Protein AF-A0A846HS24-F1 (afdb_monomer)

Solvent-accessible surface area (backbone atoms only — not comparable to full-atom values): 13725 Å² total; per-residue (Å²): 132,84,50,72,66,56,49,38,46,74,70,50,71,49,54,38,83,87,77,61,47,52,45,71,47,84,54,94,55,29,41,34,30,75,84,74,73,48,76,31,49,32,53,97,90,39,76,48,81,74,85,57,73,37,73,62,84,62,94,65,79,46,72,55,72,70,55,46,52,50,30,39,54,35,44,28,58,77,67,73,45,62,79,63,67,73,54,39,55,51,46,42,56,51,52,55,49,58,51,46,46,38,41,90,44,69,68,59,33,49,57,61,45,49,55,51,65,73,38,46,75,66,92,58,80,79,69,79,65,77,83,73,71,76,69,67,78,81,40,73,44,82,76,45,72,60,70,71,100,72,75,61,65,56,39,77,47,76,27,46,36,31,36,26,30,68,25,92,55,50,39,41,37,83,47,95,84,42,51,63,55,48,32,26,38,36,45,80,90,43,96,61,77,41,82,26,35,74,43,70,49,92,54,67,40,46,51,70,39,70,49,77,44,78,40,61,35,48,40,55,82,65,85,77,74,64,47,80,43,110

Sequence (230 aa):
MSTLIETLVQDGILLCPNCRQAQWRVATESLHCEACDTHWPIRNRVPDLFNQYQLQTSADPGLPAAEQQALVEAILRALELETAGTMSARVAEIVERASAWACSDEAYTAEINDLLDRFAPSPEPVEAGPLPAPNLAPSFRLERHYLPESLTVGSRICANMRITNSGDGPWSSRLAEGLLLSASWLSTAATSKMTAAEVRFPIDIAPGRTISLPMPIIAPQMPGAHQLRL

Mean predicted aligned error: 13.94 Å

pLDDT: mean 82.73, std 13.03, range [44.81, 97.06]

Foldseek 3Di:
DDDPVNVCLVVLVDAQPVPRGSAWDDDPFWIARPVPRDIFGQAPNRTDRDDQKDFPPDPPQFDDPVQLLQLLVLVCVVVVHDCDDDSSVSSSVLSVVLRGIAGPDPVVNVVSCVSCVVRRPDPDDPPPPPQDDDPPPWDKDFPDKPDDPDDDAQDKDKIKTKMAGQDQAKQALPDPPHDKDWKWKDDPVDRDTHTFFIDGDPGIHGHGRIDIDTTTGTHHNDDDDIDMDD

Radius of gyration: 22.61 Å; Cα contacts (8 Å, |Δi|>4): 352; chains: 1; bounding box: 52×51×60 Å

Nearest PDB structures (foldseek):
  8fuu-assembly1_A-2  TM=5.120E-01  e=5.827E-02  Xenopus laevis
  7df9-assembly1_A  TM=4.930E-01  e=8.858E-02  Bos taurus
  7akk-assembly1_A  TM=3.923E-01  e=4.069E-02  Homo sapiens
  8as2-assembly1_A  TM=4.795E-01  e=2.047E-01  Homo sapiens
  4j2q-assembly1_A  TM=4.179E-01  e=4.731E-01  Bos taurus

Structure (mmCIF, N/CA/C/O backbone):
data_AF-A0A846HS24-F1
#
_entry.id   AF-A0A846HS24-F1
#
loop_
_atom_site.group_PDB
_atom_site.id
_atom_site.type_symbol
_atom_site.label_atom_id
_atom_site.label_alt_id
_atom_site.label_comp_id
_atom_site.label_asym_id
_atom_site.label_entity_id
_atom_site.label_seq_id
_atom_site.pdbx_PDB_ins_code
_atom_site.Cartn_x
_atom_site.Cartn_y
_atom_site.Cartn_z
_atom_site.occupancy
_atom_site.B_iso_or_equiv
_atom_site.auth_seq_id
_atom_site.auth_comp_id
_atom_site.auth_asym_id
_atom_site.auth_atom_id
_atom_site.pdbx_PDB_model_num
ATOM 1 N N . MET A 1 1 ? -29.012 -8.432 -7.796 1.00 54.28 1 MET A N 1
ATOM 2 C CA . MET A 1 1 ? -27.587 -8.289 -8.163 1.00 54.28 1 MET A CA 1
ATOM 3 C C . MET A 1 1 ? -26.785 -8.813 -6.991 1.00 54.28 1 MET A C 1
ATOM 5 O O . MET A 1 1 ? -27.078 -8.383 -5.883 1.00 54.28 1 MET A O 1
ATOM 9 N N . SER A 1 2 ? -25.872 -9.757 -7.228 1.00 69.81 2 SER A N 1
ATOM 10 C CA . SER A 1 2 ? -24.948 -10.254 -6.200 1.00 69.81 2 SER A CA 1
ATOM 11 C C . SER A 1 2 ? -24.066 -9.099 -5.715 1.00 69.81 2 SER A C 1
ATOM 13 O O . SER A 1 2 ? -23.619 -8.284 -6.527 1.00 69.81 2 SER A O 1
ATOM 15 N N . THR A 1 3 ? -23.867 -8.979 -4.410 1.00 86.25 3 THR A N 1
ATOM 16 C CA . THR A 1 3 ? -22.911 -8.044 -3.809 1.00 86.25 3 THR A CA 1
ATOM 17 C C . THR A 1 3 ? -21.479 -8.502 -4.094 1.00 86.25 3 THR A C 1
ATOM 19 O O . THR A 1 3 ? -21.232 -9.681 -4.337 1.00 86.25 3 THR A O 1
ATOM 22 N N . LEU A 1 4 ? -20.506 -7.583 -4.038 1.00 86.25 4 LEU A N 1
ATOM 23 C CA . LEU A 1 4 ? -19.089 -7.926 -4.234 1.00 86.25 4 LEU A CA 1
ATOM 24 C C . LEU A 1 4 ? -18.641 -9.066 -3.302 1.00 86.25 4 LEU A C 1
ATOM 26 O O . LEU A 1 4 ? -17.932 -9.963 -3.737 1.00 86.25 4 LEU A O 1
ATOM 30 N N . ILE A 1 5 ? -19.086 -9.053 -2.042 1.00 89.00 5 ILE A N 1
ATOM 31 C CA . ILE A 1 5 ? -18.754 -10.086 -1.051 1.00 89.00 5 ILE A CA 1
ATOM 32 C C . ILE A 1 5 ? -19.284 -11.452 -1.488 1.00 89.00 5 ILE A C 1
ATOM 34 O O . ILE A 1 5 ? -18.549 -12.433 -1.443 1.00 89.00 5 ILE A O 1
ATOM 38 N N . GLU A 1 6 ? -20.541 -11.518 -1.928 1.00 90.56 6 GLU A N 1
ATOM 39 C CA . GLU A 1 6 ? -21.145 -12.764 -2.406 1.00 90.56 6 GLU A CA 1
ATOM 40 C C . GLU A 1 6 ? -20.390 -13.313 -3.619 1.00 90.56 6 GLU A C 1
ATOM 42 O O . GLU A 1 6 ? -20.124 -14.510 -3.663 1.00 90.56 6 GLU A O 1
ATOM 47 N N . THR A 1 7 ? -19.967 -12.451 -4.550 1.00 91.31 7 THR A N 1
ATOM 48 C CA . THR A 1 7 ? -19.128 -12.858 -5.687 1.00 91.31 7 THR A CA 1
ATOM 49 C C . THR A 1 7 ? -17.777 -13.410 -5.224 1.00 91.31 7 THR A C 1
ATOM 51 O O . THR A 1 7 ? -17.387 -14.498 -5.628 1.00 91.31 7 THR A O 1
ATOM 54 N N . LEU A 1 8 ? -17.085 -12.715 -4.314 1.00 89.88 8 LEU A N 1
ATOM 55 C CA . LEU A 1 8 ? -15.789 -13.164 -3.788 1.00 89.88 8 LEU A CA 1
ATOM 56 C C . LEU A 1 8 ? -15.879 -14.503 -3.035 1.00 89.88 8 LEU A C 1
ATOM 58 O O . LEU A 1 8 ? -14.932 -15.292 -3.062 1.00 89.88 8 LEU A O 1
ATOM 62 N N . VAL A 1 9 ? -17.001 -14.756 -2.356 1.00 92.56 9 VAL A N 1
ATOM 63 C CA . VAL A 1 9 ? -17.295 -16.044 -1.714 1.00 92.56 9 VAL A CA 1
ATOM 64 C C . VAL A 1 9 ? -17.577 -17.125 -2.757 1.00 92.56 9 VAL A C 1
ATOM 66 O O . VAL A 1 9 ? -17.003 -18.207 -2.667 1.00 92.56 9 VAL A O 1
ATOM 69 N N . GLN A 1 10 ? -18.426 -16.842 -3.749 1.00 92.44 10 GLN A N 1
ATOM 70 C CA . GLN A 1 10 ? -18.787 -17.787 -4.815 1.00 92.44 10 GLN A CA 1
ATOM 71 C C . GLN A 1 10 ? -17.573 -18.222 -5.641 1.00 92.44 10 GLN A C 1
ATOM 73 O O . GLN A 1 10 ? -17.446 -19.400 -5.966 1.00 92.44 10 GLN A O 1
ATOM 78 N N . ASP A 1 11 ? -16.656 -17.295 -5.910 1.00 92.75 11 ASP A N 1
ATOM 79 C CA . ASP A 1 11 ? -15.425 -17.557 -6.657 1.00 92.75 11 ASP A CA 1
ATOM 80 C C . ASP A 1 11 ? -14.351 -18.269 -5.809 1.00 92.75 11 ASP A C 1
ATOM 82 O O . ASP A 1 11 ? -13.264 -18.572 -6.302 1.00 92.75 11 ASP A O 1
ATOM 86 N N . GLY A 1 12 ? -14.619 -18.528 -4.521 1.00 90.38 12 GLY A N 1
ATOM 87 C CA . GLY A 1 12 ? -13.678 -19.181 -3.607 1.00 90.38 12 GLY A CA 1
ATOM 88 C C . GLY A 1 12 ? -12.420 -18.354 -3.317 1.00 90.38 12 GLY A C 1
ATOM 89 O O . GLY A 1 12 ? -11.413 -18.899 -2.868 1.00 90.38 12 GLY A O 1
ATOM 90 N N . ILE A 1 13 ? -12.462 -17.044 -3.580 1.00 91.56 13 ILE A N 1
ATOM 91 C CA . ILE A 1 13 ? -11.324 -16.129 -3.409 1.00 91.56 13 ILE A CA 1
ATOM 92 C C . ILE A 1 13 ? -11.074 -15.860 -1.921 1.00 91.56 13 ILE A C 1
ATOM 94 O O . ILE A 1 13 ? -9.927 -15.734 -1.486 1.00 91.56 13 ILE A O 1
ATOM 98 N N . LEU A 1 14 ? -12.141 -15.766 -1.124 1.00 90.88 14 LEU A N 1
ATOM 99 C CA . LEU A 1 14 ? -12.037 -15.515 0.311 1.00 90.88 14 LEU A CA 1
ATOM 100 C C . LEU A 1 14 ? -11.749 -16.808 1.077 1.00 90.88 14 LEU A C 1
ATOM 102 O O . LEU A 1 14 ? -12.549 -17.740 1.074 1.00 90.88 14 LEU A O 1
ATOM 106 N N . LEU A 1 15 ? -10.639 -16.828 1.815 1.00 91.56 15 LEU A N 1
ATOM 107 C CA . LEU A 1 15 ? -10.277 -17.911 2.732 1.00 91.56 15 LEU A CA 1
ATOM 108 C C . LEU A 1 15 ? -10.453 -17.463 4.181 1.00 91.56 15 LEU A C 1
ATOM 110 O O . LEU A 1 15 ? -10.082 -16.344 4.535 1.00 91.56 15 LEU A O 1
ATOM 114 N N . CYS A 1 16 ? -10.957 -18.350 5.040 1.00 90.06 16 CYS A N 1
ATOM 115 C CA . CYS A 1 16 ? -11.073 -18.079 6.469 1.00 90.06 16 CYS A CA 1
ATOM 116 C C . CYS A 1 16 ? -9.695 -17.788 7.084 1.00 90.06 16 CYS A C 1
ATOM 118 O O . CYS A 1 16 ? -8.813 -18.645 7.000 1.00 90.06 16 CYS A O 1
ATOM 120 N N . PRO A 1 17 ? -9.485 -16.641 7.753 1.00 86.75 17 PRO A N 1
ATOM 121 C CA . PRO A 1 17 ? -8.208 -16.360 8.410 1.00 86.75 17 PRO A CA 1
ATOM 122 C C . PRO A 1 17 ? -7.858 -17.387 9.494 1.00 86.75 17 PRO A C 1
ATOM 124 O O . PRO A 1 17 ? -6.683 -17.663 9.714 1.00 86.75 17 PRO A O 1
ATOM 127 N N . ASN A 1 18 ? -8.876 -17.985 10.127 1.00 87.62 18 ASN A N 1
ATOM 128 C CA . ASN A 1 18 ? -8.705 -18.981 11.182 1.00 87.62 18 ASN A CA 1
ATOM 129 C C . ASN A 1 18 ? -8.340 -20.374 10.626 1.00 87.62 18 ASN A C 1
ATOM 131 O O . ASN A 1 18 ? -7.318 -20.938 10.999 1.00 87.62 18 ASN A O 1
ATOM 135 N N . CYS A 1 19 ? -9.142 -20.934 9.707 1.00 92.75 19 CYS A N 1
ATOM 136 C CA . CYS A 1 19 ? -8.968 -22.324 9.240 1.00 92.75 19 CYS A CA 1
ATOM 137 C C . CYS A 1 19 ? -8.554 -22.483 7.768 1.00 92.75 19 CYS A C 1
ATOM 139 O O . CYS A 1 19 ? -8.398 -23.608 7.297 1.00 92.75 19 CYS A O 1
ATOM 141 N N . ARG A 1 20 ? -8.408 -21.377 7.027 1.00 92.81 20 ARG A N 1
ATOM 142 C CA . ARG A 1 20 ? -8.055 -21.319 5.595 1.00 92.81 20 ARG A CA 1
ATOM 143 C C . ARG A 1 20 ? -9.044 -21.981 4.627 1.00 92.81 20 ARG A C 1
ATOM 145 O O . ARG A 1 20 ? -8.727 -22.107 3.451 1.00 92.81 20 ARG A O 1
ATOM 152 N N . GLN A 1 21 ? -10.237 -22.362 5.078 1.00 95.69 21 GLN A N 1
ATOM 153 C CA . GLN A 1 21 ? -11.281 -22.916 4.209 1.00 95.69 21 GLN A CA 1
ATOM 154 C C . GLN A 1 21 ? -12.071 -21.806 3.503 1.00 95.69 21 GLN A C 1
ATOM 156 O O . GLN A 1 21 ? -12.257 -20.726 4.064 1.00 95.69 21 GLN A O 1
ATOM 161 N N . ALA A 1 22 ? -12.562 -22.087 2.294 1.00 95.00 22 ALA A N 1
ATOM 162 C CA . ALA A 1 22 ? -13.380 -21.175 1.482 1.00 95.00 22 ALA A CA 1
ATOM 163 C C . ALA A 1 22 ? -14.897 -21.392 1.678 1.00 95.00 22 ALA A C 1
ATOM 165 O O . ALA A 1 22 ? -15.692 -21.155 0.774 1.00 95.00 22 ALA A O 1
ATOM 166 N N . GLN A 1 23 ? -15.302 -21.915 2.838 1.00 95.50 23 GLN A N 1
ATOM 167 C CA . GLN A 1 23 ? -16.687 -22.294 3.122 1.00 95.50 23 GLN A CA 1
ATOM 168 C C . GLN A 1 23 ? -17.362 -21.197 3.937 1.00 95.50 23 GLN A C 1
ATOM 170 O O . GLN A 1 23 ? -17.173 -21.116 5.152 1.00 95.50 23 GLN A O 1
ATOM 175 N N . TRP A 1 24 ? -18.123 -20.344 3.259 1.00 95.88 24 TRP A N 1
ATOM 176 C CA . TRP A 1 24 ? -18.720 -19.160 3.860 1.00 95.88 24 TRP A CA 1
ATOM 177 C C . TRP A 1 24 ? -20.227 -19.121 3.689 1.00 95.88 24 TRP A C 1
ATOM 179 O O . TRP A 1 24 ? -20.754 -19.307 2.593 1.00 95.88 24 TRP A O 1
ATOM 189 N N . ARG A 1 25 ? -20.901 -18.728 4.765 1.00 96.00 25 ARG A N 1
ATOM 190 C CA . ARG A 1 25 ? -22.273 -18.243 4.747 1.00 96.00 25 ARG A CA 1
ATOM 191 C C . ARG A 1 25 ? -22.268 -16.731 4.939 1.00 96.00 25 ARG A C 1
ATOM 193 O O . ARG A 1 25 ? -21.752 -16.223 5.935 1.00 96.00 25 ARG A O 1
ATOM 200 N N . VAL A 1 26 ? -22.838 -16.014 3.976 1.00 93.94 26 VAL A N 1
ATOM 201 C CA . VAL A 1 26 ? -22.927 -14.549 4.000 1.00 93.94 26 VAL A CA 1
ATOM 202 C C . VAL A 1 26 ? -24.236 -14.135 4.668 1.00 93.94 26 VAL A C 1
ATOM 204 O O . VAL A 1 26 ? -25.313 -14.526 4.222 1.00 93.94 26 VAL A O 1
ATOM 207 N N . ALA A 1 27 ? -24.145 -13.345 5.734 1.00 90.81 27 ALA A N 1
ATOM 208 C CA . ALA A 1 27 ? -25.266 -12.646 6.352 1.00 90.81 27 ALA A CA 1
ATOM 209 C C . ALA A 1 27 ? -25.134 -11.131 6.125 1.00 90.81 27 ALA A C 1
ATOM 211 O O . ALA A 1 27 ? -24.121 -10.649 5.623 1.00 90.81 27 ALA A O 1
ATOM 212 N N . THR A 1 28 ? -26.153 -10.355 6.503 1.00 87.81 28 THR A N 1
ATOM 213 C CA . THR A 1 28 ? -26.155 -8.893 6.306 1.00 87.81 28 THR A CA 1
ATOM 214 C C . THR A 1 28 ? -25.018 -8.189 7.053 1.00 87.81 28 THR A C 1
ATOM 216 O O . THR A 1 28 ? -24.432 -7.249 6.524 1.00 87.81 28 THR A O 1
ATOM 219 N N . GLU A 1 29 ? -24.692 -8.659 8.259 1.00 89.62 29 GLU A N 1
ATOM 220 C CA . GLU A 1 29 ? -23.726 -8.017 9.167 1.00 89.62 29 GLU A CA 1
ATOM 221 C C . GLU A 1 29 ? -22.549 -8.928 9.539 1.00 89.62 29 GLU A C 1
ATOM 223 O O . GLU A 1 29 ? -21.706 -8.556 10.353 1.00 89.62 29 GLU A O 1
ATOM 228 N N . SER A 1 30 ? -22.463 -10.133 8.967 1.00 92.06 30 SER A N 1
ATOM 229 C CA . SER A 1 30 ? -21.354 -11.048 9.249 1.00 92.06 30 SER A CA 1
ATOM 230 C C . SER A 1 30 ? -21.106 -12.071 8.142 1.00 92.06 30 SER A C 1
ATOM 232 O O . SER A 1 30 ? -21.997 -12.419 7.369 1.00 92.06 30 SER A O 1
ATOM 234 N N . LEU A 1 31 ? -19.874 -12.569 8.089 1.00 93.88 31 LEU A N 1
ATOM 235 C CA . LEU A 1 31 ? -19.489 -13.796 7.410 1.00 93.88 31 LEU A CA 1
ATOM 236 C C . LEU A 1 31 ? -19.332 -14.905 8.444 1.00 93.88 31 LEU A C 1
ATOM 238 O O . LEU A 1 31 ? -18.612 -14.754 9.431 1.00 93.88 31 LEU A O 1
ATOM 242 N N . HIS A 1 32 ? -19.971 -16.039 8.197 1.00 95.88 32 HIS A N 1
ATOM 243 C CA . HIS A 1 32 ? -19.843 -17.238 9.016 1.00 95.88 32 HIS A CA 1
ATOM 244 C C . HIS A 1 32 ? -19.036 -18.285 8.255 1.00 95.88 32 HIS A C 1
ATOM 246 O O . HIS A 1 32 ? -19.395 -18.653 7.138 1.00 95.88 32 HIS A O 1
ATOM 252 N N . CYS A 1 33 ? -17.920 -18.731 8.829 1.00 94.94 33 CYS A N 1
ATOM 253 C CA . CYS A 1 33 ? -17.148 -19.829 8.262 1.00 94.94 33 CYS A CA 1
ATOM 254 C C . CYS A 1 33 ? -17.795 -21.157 8.657 1.00 94.94 33 CYS A C 1
ATOM 256 O O . CYS A 1 33 ? -17.730 -21.551 9.819 1.00 94.94 33 CYS A O 1
ATOM 258 N N . GLU A 1 34 ? -18.361 -21.882 7.695 1.00 97.06 34 GLU A N 1
ATOM 259 C CA . GLU A 1 34 ? -19.062 -23.144 7.967 1.00 97.06 34 GLU A CA 1
ATOM 260 C C . GLU A 1 34 ? -18.106 -24.277 8.388 1.00 97.06 34 GLU A C 1
ATOM 262 O O . GLU A 1 34 ? -18.535 -25.257 8.990 1.00 97.06 34 GLU A O 1
ATOM 267 N N . ALA A 1 35 ? -16.802 -24.135 8.123 1.00 95.62 35 ALA A N 1
ATOM 268 C CA . ALA A 1 35 ? -15.801 -25.147 8.458 1.00 95.62 35 ALA A CA 1
ATOM 269 C C . ALA A 1 35 ? -15.308 -25.089 9.914 1.00 95.62 35 ALA A C 1
ATOM 271 O O . ALA A 1 35 ? -14.971 -26.120 10.490 1.00 95.62 35 ALA A O 1
ATOM 272 N N . CYS A 1 36 ? -15.183 -23.890 10.490 1.00 94.69 36 CYS A N 1
ATOM 273 C CA . CYS A 1 36 ? -14.630 -23.694 11.840 1.00 94.69 36 CYS A CA 1
ATOM 274 C C . CYS A 1 36 ? -15.539 -22.886 12.767 1.00 94.69 36 CYS A C 1
ATOM 276 O O . CYS A 1 36 ? -15.107 -22.491 13.848 1.00 94.69 36 CYS A O 1
ATOM 278 N N . ASP A 1 37 ? -16.763 -22.607 12.322 1.00 94.56 37 ASP A N 1
ATOM 279 C CA . ASP A 1 37 ? -17.811 -21.910 13.068 1.00 94.56 37 ASP A CA 1
ATOM 280 C C . ASP A 1 37 ? -17.437 -20.488 13.532 1.00 94.56 37 ASP A C 1
ATOM 282 O O . ASP A 1 37 ? -18.069 -19.894 14.398 1.00 94.56 37 ASP A O 1
ATOM 286 N N . THR A 1 38 ? -16.382 -19.904 12.956 1.00 91.00 38 THR A N 1
ATOM 287 C CA . THR A 1 38 ? -15.942 -18.548 13.305 1.00 91.00 38 THR A CA 1
ATOM 288 C C . THR A 1 38 ? -16.784 -17.507 12.571 1.00 91.00 38 THR A C 1
ATOM 290 O O . THR A 1 38 ? -17.004 -17.612 11.360 1.00 91.00 38 THR A O 1
ATOM 293 N N . HIS A 1 39 ? -17.197 -16.468 13.296 1.00 92.62 39 HIS A N 1
ATOM 294 C CA . HIS A 1 39 ? -17.936 -15.328 12.765 1.00 92.62 39 HIS A CA 1
ATOM 295 C C . HIS A 1 39 ? -17.026 -14.115 12.589 1.00 92.62 39 HIS A C 1
ATOM 297 O O . HIS A 1 39 ? -16.217 -13.803 13.460 1.00 92.62 39 HIS A O 1
ATOM 303 N N . TRP A 1 40 ? -17.202 -13.414 11.476 1.00 90.38 40 TRP A N 1
ATOM 304 C CA . TRP A 1 40 ? -16.445 -12.220 1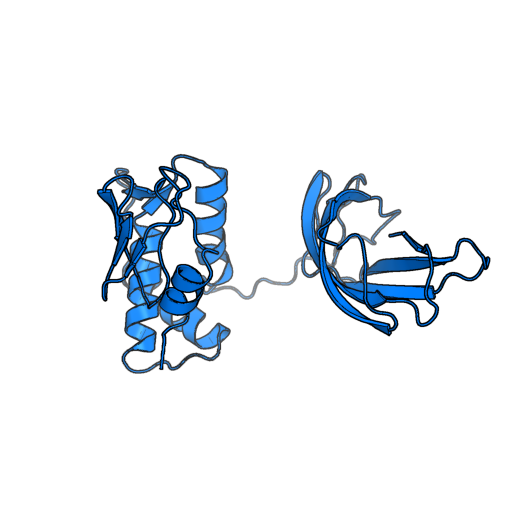1.119 1.00 90.38 40 TRP A CA 1
ATOM 305 C C . TRP A 1 40 ? -17.418 -11.089 10.798 1.00 90.38 40 TRP A C 1
ATOM 307 O O . TRP A 1 40 ? -18.323 -11.304 9.990 1.00 90.38 40 TRP A O 1
ATOM 317 N N . PRO A 1 41 ? -17.299 -9.905 11.411 1.00 89.56 41 PRO A N 1
ATOM 318 C CA . PRO A 1 41 ? -18.256 -8.834 11.177 1.00 89.56 41 PRO A CA 1
ATOM 319 C C . PRO A 1 41 ? -18.127 -8.262 9.758 1.00 89.56 41 PRO A C 1
ATOM 321 O O . PRO A 1 41 ? -17.040 -8.187 9.192 1.00 89.56 41 PRO A O 1
ATOM 324 N N . ILE A 1 42 ? -19.244 -7.824 9.180 1.00 87.12 42 ILE A N 1
ATOM 325 C CA . ILE A 1 42 ? -19.275 -7.008 7.962 1.00 87.12 42 ILE A CA 1
ATOM 326 C C . ILE A 1 42 ? -19.638 -5.590 8.380 1.00 87.12 42 ILE A C 1
ATOM 328 O O . ILE A 1 42 ? -20.721 -5.339 8.903 1.00 87.12 42 ILE A O 1
ATOM 332 N N . ARG A 1 43 ? -18.740 -4.646 8.117 1.00 81.94 43 ARG A N 1
ATOM 333 C CA . ARG A 1 43 ? -18.878 -3.243 8.516 1.00 81.94 43 ARG A CA 1
ATOM 334 C C . ARG A 1 43 ? -18.790 -2.366 7.299 1.00 81.94 43 ARG A C 1
ATOM 336 O O . ARG A 1 43 ? -17.889 -2.519 6.484 1.00 81.94 43 ARG A O 1
ATOM 343 N N . ASN A 1 44 ? -19.755 -1.468 7.134 1.00 83.94 44 ASN A N 1
ATOM 344 C CA . ASN A 1 44 ? -19.814 -0.595 5.961 1.00 83.94 44 ASN A CA 1
ATOM 345 C C . ASN A 1 44 ? -19.740 -1.372 4.628 1.00 83.94 44 ASN A C 1
ATOM 347 O O . ASN A 1 44 ? -19.232 -0.861 3.635 1.00 83.94 44 ASN A O 1
ATOM 351 N N . ARG A 1 45 ? -20.300 -2.597 4.602 1.00 83.94 45 ARG A N 1
ATOM 352 C CA . ARG A 1 45 ? -20.249 -3.556 3.478 1.00 83.94 45 ARG A CA 1
ATOM 353 C C . ARG A 1 45 ? -18.844 -4.075 3.139 1.00 83.94 45 ARG A C 1
ATOM 355 O O . ARG A 1 45 ? -18.618 -4.519 2.017 1.00 83.94 45 ARG A O 1
ATOM 362 N N . VAL A 1 46 ? -17.925 -4.040 4.096 1.00 84.62 46 VAL A N 1
ATOM 363 C CA . VAL A 1 46 ? -16.582 -4.614 3.999 1.00 84.62 46 VAL A CA 1
ATOM 364 C C . VAL A 1 46 ? -16.436 -5.683 5.085 1.00 84.62 46 VAL A C 1
ATOM 366 O O . VAL A 1 46 ? -16.710 -5.391 6.251 1.00 84.62 46 VAL A O 1
ATOM 369 N N . PRO A 1 47 ? -16.050 -6.924 4.742 1.00 85.62 47 PRO A N 1
ATOM 370 C CA . PRO A 1 47 ? -15.734 -7.934 5.739 1.00 85.62 47 PRO A CA 1
ATOM 371 C C . PRO A 1 47 ? -14.497 -7.535 6.536 1.00 85.62 47 PRO A C 1
ATOM 373 O O . PRO A 1 47 ? -13.440 -7.266 5.967 1.00 85.62 47 PRO A O 1
ATOM 376 N N . ASP A 1 48 ? -14.630 -7.537 7.851 1.0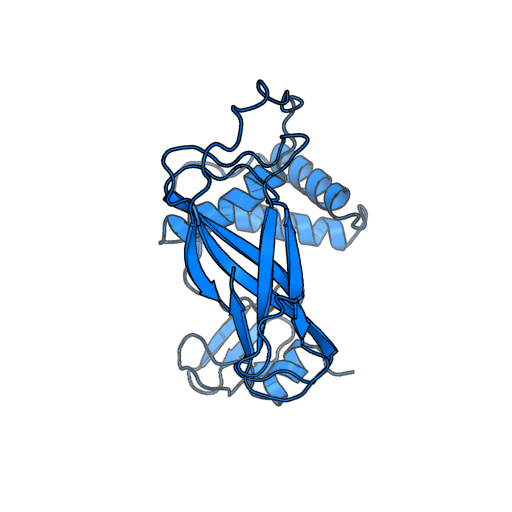0 85.88 48 ASP A N 1
ATOM 377 C CA . ASP A 1 48 ? -13.535 -7.321 8.778 1.00 85.88 48 ASP A CA 1
ATOM 378 C C . ASP A 1 48 ? -12.945 -8.685 9.153 1.00 85.88 48 ASP A C 1
ATOM 380 O O . ASP A 1 48 ? -13.455 -9.400 10.014 1.00 85.88 48 ASP A O 1
ATOM 384 N N . LEU A 1 49 ? -11.912 -9.084 8.406 1.00 85.62 49 LEU A N 1
ATOM 385 C CA . LEU A 1 49 ? -11.218 -10.367 8.549 1.00 85.62 49 LEU A CA 1
ATOM 386 C C . LEU A 1 49 ? -9.973 -10.271 9.447 1.00 85.62 49 LEU A C 1
ATOM 388 O O . LEU A 1 49 ? -9.119 -11.161 9.423 1.00 85.62 49 LEU A O 1
ATOM 392 N N . PHE A 1 50 ? -9.850 -9.193 10.226 1.00 80.31 50 PHE A N 1
ATOM 393 C CA . PHE A 1 50 ? -8.742 -8.977 11.147 1.00 80.31 50 PHE A CA 1
ATOM 394 C C . PHE A 1 50 ? -9.165 -9.322 12.581 1.00 80.31 50 PHE A C 1
ATOM 396 O O . PHE A 1 50 ? -10.125 -8.777 13.113 1.00 80.31 50 PHE A O 1
ATOM 403 N N . ASN A 1 51 ? -8.459 -10.256 13.224 1.00 71.19 51 ASN A N 1
ATOM 404 C CA . ASN A 1 51 ? -8.799 -10.768 14.561 1.00 71.19 51 ASN A CA 1
ATOM 405 C C . ASN A 1 51 ? -7.820 -10.349 15.665 1.00 71.19 51 ASN A C 1
ATOM 407 O O . ASN A 1 51 ? -7.887 -10.891 16.765 1.00 71.19 51 ASN A O 1
ATOM 411 N N . GLN A 1 52 ? -6.903 -9.421 15.390 1.00 69.50 52 GLN A N 1
ATOM 412 C CA . GLN A 1 52 ? -5.892 -8.983 16.361 1.00 69.50 52 GLN A CA 1
ATOM 413 C C . GLN A 1 52 ? -6.240 -7.639 17.013 1.00 69.50 52 GLN A C 1
ATOM 415 O O . GLN A 1 52 ? -5.364 -6.975 17.568 1.00 69.50 52 GLN A O 1
ATOM 420 N N . TYR A 1 53 ? -7.508 -7.223 16.940 1.00 70.00 53 TYR A N 1
ATOM 421 C CA . TYR A 1 53 ? -7.981 -6.049 17.665 1.00 70.00 53 TYR A CA 1
ATOM 422 C C . TYR A 1 53 ? -8.009 -6.325 19.164 1.00 70.00 53 TYR A C 1
ATOM 424 O O . TYR A 1 53 ? -8.562 -7.325 19.625 1.00 70.00 53 TYR A O 1
ATOM 432 N N . GLN A 1 54 ? -7.449 -5.395 19.924 1.00 70.50 54 GLN A N 1
ATOM 433 C CA . GLN A 1 54 ? -7.580 -5.320 21.366 1.00 70.50 54 GLN A CA 1
ATOM 434 C C . GLN A 1 54 ? -8.228 -3.980 21.701 1.00 70.50 54 GLN A C 1
ATOM 436 O O . GLN A 1 54 ? -7.830 -2.938 21.184 1.00 70.50 54 GLN A O 1
ATOM 441 N N . LEU A 1 55 ? -9.249 -3.997 22.556 1.00 67.69 55 LEU A N 1
ATOM 442 C CA . LEU A 1 55 ? -9.774 -2.757 23.121 1.00 67.69 55 LEU A CA 1
ATOM 443 C C . LEU A 1 55 ? -8.655 -2.088 23.917 1.00 67.69 55 LEU A C 1
ATOM 445 O O . LEU A 1 55 ? -8.013 -2.749 24.736 1.00 67.69 55 LEU A O 1
ATOM 449 N N . GLN A 1 56 ? -8.428 -0.795 23.691 1.00 65.50 56 GLN A N 1
ATOM 450 C CA . GLN A 1 56 ? -7.526 -0.038 24.546 1.00 65.50 56 GLN A CA 1
ATOM 451 C C . GLN A 1 56 ? -8.095 -0.032 25.969 1.00 65.50 56 GLN A C 1
ATOM 453 O O . GLN A 1 56 ? -9.128 0.566 26.250 1.00 65.50 56 GLN A O 1
ATOM 458 N N . THR A 1 57 ? -7.433 -0.750 26.877 1.00 56.72 57 THR A N 1
ATOM 459 C CA . THR A 1 57 ? -7.745 -0.744 28.314 1.00 56.72 57 THR A CA 1
ATOM 460 C C . THR A 1 57 ? -6.986 0.348 29.072 1.00 56.72 57 THR A C 1
ATOM 462 O O . THR A 1 57 ? -7.127 0.452 30.290 1.00 56.72 57 THR A O 1
ATOM 465 N N . SER A 1 58 ? -6.141 1.134 28.395 1.00 50.28 58 SER A N 1
ATOM 466 C CA . SER A 1 58 ? -5.394 2.232 29.011 1.00 50.28 58 SER A CA 1
ATOM 467 C C . SER A 1 58 ? -6.304 3.417 29.323 1.00 50.28 58 SER A C 1
ATOM 469 O O . SER A 1 58 ? -7.213 3.734 28.567 1.00 50.28 58 SER A O 1
ATOM 471 N N . ALA A 1 59 ? -6.016 4.100 30.432 1.00 44.88 59 ALA A N 1
ATOM 472 C CA . ALA A 1 59 ? -6.715 5.289 30.924 1.00 44.88 59 ALA A CA 1
ATOM 473 C C . ALA A 1 59 ? -6.542 6.548 30.046 1.00 44.88 59 ALA A C 1
ATOM 475 O O . ALA A 1 59 ? -6.758 7.654 30.538 1.00 44.88 59 ALA A O 1
ATOM 476 N N . ASP A 1 60 ? -6.122 6.385 28.792 1.00 51.69 60 ASP A N 1
ATOM 477 C CA . ASP A 1 60 ? -6.019 7.477 27.836 1.00 51.69 60 ASP A CA 1
ATOM 478 C C . ASP A 1 60 ? -7.358 7.542 27.096 1.00 51.69 60 ASP A C 1
ATOM 480 O O . ASP A 1 60 ? -7.681 6.619 26.340 1.00 51.69 60 ASP A O 1
ATOM 484 N N . PRO A 1 61 ? -8.221 8.527 27.394 1.00 55.19 61 PRO A N 1
ATOM 485 C CA . PRO A 1 61 ? -9.447 8.683 26.642 1.00 55.19 61 PRO A CA 1
ATOM 486 C C . PRO A 1 61 ? -9.025 8.946 25.198 1.00 55.19 61 PRO A C 1
ATOM 488 O O . PRO A 1 61 ? -8.288 9.896 24.941 1.00 55.19 61 PRO A O 1
ATOM 491 N N . GLY A 1 62 ? -9.463 8.099 24.261 1.00 63.22 62 GLY A N 1
ATOM 492 C CA . GLY A 1 62 ? -9.303 8.376 22.833 1.00 63.22 62 GLY A CA 1
ATOM 493 C C . GLY A 1 62 ? -9.766 9.800 22.490 1.00 63.22 62 GLY A C 1
ATOM 494 O O . GLY A 1 62 ? -10.386 10.473 23.316 1.00 63.22 62 GLY A O 1
ATOM 495 N N . LEU A 1 63 ? -9.473 10.262 21.271 1.00 68.44 63 LEU A N 1
ATOM 496 C CA . LEU A 1 63 ? -9.707 11.652 20.846 1.00 68.44 63 LEU A CA 1
ATOM 497 C C . LEU A 1 63 ? -11.017 12.239 21.415 1.00 68.44 63 LEU A C 1
ATOM 499 O O . LEU A 1 63 ? -12.066 11.601 21.281 1.00 68.44 63 LEU A O 1
ATOM 503 N N . PRO A 1 64 ? -11.006 13.436 22.031 1.00 80.31 64 PRO A N 1
ATOM 504 C CA . PRO A 1 64 ? -12.223 14.093 22.491 1.00 80.31 64 PRO A CA 1
ATOM 505 C C . PRO A 1 64 ? -13.277 14.166 21.379 1.00 80.31 64 PRO A C 1
ATOM 507 O O . PRO A 1 64 ? -12.942 14.359 20.213 1.00 80.31 64 PRO A O 1
ATOM 510 N N . ALA A 1 65 ? -14.566 14.086 21.721 1.00 81.12 65 ALA A N 1
ATOM 511 C CA . ALA A 1 65 ? -15.649 14.056 20.727 1.00 81.12 65 ALA A CA 1
ATOM 512 C C . ALA A 1 65 ? -15.604 15.226 19.718 1.00 81.12 65 ALA A C 1
ATOM 514 O O . ALA A 1 65 ? -15.941 15.058 18.549 1.00 81.12 65 ALA A O 1
ATOM 515 N N . ALA A 1 66 ? -15.150 16.407 20.154 1.00 81.88 66 ALA A N 1
ATOM 516 C CA . ALA A 1 66 ? -14.959 17.563 19.278 1.00 81.88 66 ALA A CA 1
ATOM 517 C C . ALA A 1 66 ? -13.842 17.346 18.238 1.00 81.88 66 ALA A C 1
ATOM 519 O O . ALA A 1 66 ? -13.994 17.737 17.084 1.00 81.88 66 ALA A O 1
ATOM 520 N N . GLU A 1 67 ? -12.745 16.693 18.628 1.00 82.00 67 GLU A N 1
ATOM 521 C CA . GLU A 1 67 ? -11.634 16.351 17.733 1.00 82.00 67 GLU A CA 1
ATOM 522 C C . GLU A 1 67 ? -12.017 15.217 16.780 1.00 82.00 67 GLU A C 1
ATOM 524 O O . GLU A 1 67 ? -11.705 15.287 15.592 1.00 82.00 67 GLU A O 1
ATOM 529 N N . GLN A 1 68 ? -12.780 14.226 17.256 1.00 82.31 68 GLN A N 1
ATOM 530 C CA . GLN A 1 68 ? -13.349 13.185 16.394 1.00 82.31 68 GLN A CA 1
ATOM 531 C C . GLN A 1 68 ? -14.246 13.790 15.309 1.00 82.31 68 GLN A C 1
ATOM 533 O O . GLN A 1 68 ? -14.100 13.462 14.134 1.00 82.31 68 GLN A O 1
ATOM 538 N N . GLN A 1 69 ? -15.138 14.715 15.676 1.00 86.44 69 GLN A N 1
ATOM 539 C CA . GLN A 1 69 ? -16.013 15.389 14.718 1.00 86.44 69 GLN A CA 1
ATOM 540 C C . GLN A 1 69 ? -15.218 16.223 13.699 1.00 86.44 69 GLN A C 1
ATOM 542 O O . GLN A 1 69 ? -15.503 16.165 12.502 1.00 86.44 69 GLN A O 1
ATOM 547 N N . ALA A 1 70 ? -14.189 16.950 14.145 1.00 86.62 70 ALA A N 1
ATOM 548 C CA . ALA A 1 70 ? -13.314 17.711 13.254 1.00 86.62 70 ALA A CA 1
ATOM 549 C C . ALA A 1 70 ? -12.562 16.800 12.266 1.00 86.62 70 ALA A C 1
ATOM 551 O O . ALA A 1 70 ? -12.446 17.125 11.083 1.00 86.62 70 ALA A O 1
ATOM 552 N N . LEU A 1 71 ? -12.103 15.633 12.728 1.00 83.81 71 LEU A N 1
ATOM 553 C CA . LEU A 1 71 ? -11.466 14.620 11.892 1.00 83.81 71 LEU A CA 1
ATOM 554 C C . LEU A 1 71 ? -12.442 14.021 10.868 1.00 83.81 71 LEU A C 1
ATOM 556 O O . LEU A 1 71 ? -12.090 13.883 9.698 1.00 83.81 71 LEU A O 1
ATOM 560 N N . VAL A 1 72 ? -13.682 13.721 11.265 1.00 88.00 72 VAL A N 1
ATOM 561 C CA . VAL A 1 72 ? -14.735 13.259 10.342 1.00 88.00 72 VAL A CA 1
ATOM 562 C C . VAL A 1 72 ? -14.950 14.277 9.223 1.00 88.00 72 VAL A C 1
ATOM 564 O O . VAL A 1 72 ? -14.950 13.916 8.046 1.00 88.00 72 VAL A O 1
ATOM 567 N N . GLU A 1 73 ? -15.080 15.559 9.561 1.00 87.88 73 GLU A N 1
ATOM 568 C CA . GLU A 1 73 ? -15.242 16.634 8.577 1.00 87.88 73 GLU A CA 1
ATOM 569 C C . GLU A 1 73 ? -14.018 16.794 7.666 1.00 87.88 73 GLU A C 1
ATOM 571 O O . GLU A 1 73 ? -14.168 17.049 6.466 1.00 87.88 73 GLU A O 1
ATOM 576 N N . ALA A 1 74 ? -12.809 16.625 8.209 1.00 84.44 74 ALA A N 1
ATOM 577 C CA . ALA A 1 74 ? -11.570 16.655 7.442 1.00 84.44 74 ALA A CA 1
ATOM 578 C C . ALA A 1 74 ? -11.491 15.491 6.440 1.00 84.44 74 ALA A C 1
ATOM 580 O O . ALA A 1 74 ? -11.207 15.725 5.265 1.00 84.44 74 ALA A O 1
ATOM 581 N N . ILE A 1 75 ? -11.825 14.265 6.863 1.00 83.94 75 ILE A N 1
ATOM 582 C CA . ILE A 1 75 ? -11.868 13.074 6.000 1.00 83.94 75 ILE A CA 1
ATOM 583 C C . ILE A 1 75 ? -12.904 13.251 4.888 1.00 83.94 75 ILE A C 1
ATOM 585 O O . ILE A 1 75 ? -12.585 13.049 3.716 1.00 83.94 75 ILE A O 1
ATOM 589 N N . LEU A 1 76 ? -14.131 13.657 5.236 1.00 87.06 76 LEU A N 1
ATOM 590 C CA . LEU A 1 76 ? -15.204 13.858 4.258 1.00 87.06 76 LEU A CA 1
ATOM 591 C C . LEU A 1 76 ? -14.792 14.875 3.190 1.00 87.06 76 LEU A C 1
ATOM 593 O O . LEU A 1 76 ? -15.000 14.643 2.005 1.00 87.06 76 LEU A O 1
ATOM 597 N N . ARG A 1 77 ? -14.143 15.971 3.596 1.00 85.56 77 ARG A N 1
ATOM 598 C CA . ARG A 1 77 ? -13.639 16.996 2.678 1.00 85.56 77 ARG A CA 1
ATOM 599 C C . ARG A 1 77 ? -12.493 16.491 1.807 1.00 85.56 77 ARG A C 1
ATOM 601 O O . ARG A 1 77 ? -12.525 16.699 0.600 1.00 85.56 77 ARG A O 1
ATOM 608 N N . ALA A 1 78 ? -11.488 15.852 2.404 1.00 78.12 78 ALA A N 1
ATOM 609 C CA . ALA A 1 78 ? -10.295 15.383 1.700 1.00 78.12 78 ALA A CA 1
ATOM 610 C C . ALA A 1 78 ? -10.607 14.293 0.667 1.00 78.12 78 ALA A C 1
ATOM 612 O O . ALA A 1 78 ? -9.916 14.183 -0.343 1.00 78.12 78 ALA A O 1
ATOM 613 N N . LEU A 1 79 ? -11.643 13.494 0.924 1.00 82.75 79 LEU A N 1
ATOM 614 C CA . LEU A 1 79 ? -12.100 12.427 0.039 1.00 82.75 79 LEU A CA 1
ATOM 615 C C . LEU A 1 79 ? -13.290 12.840 -0.844 1.00 82.75 79 LEU A C 1
ATOM 617 O O . LEU A 1 79 ? -13.838 11.987 -1.539 1.00 82.75 79 LEU A O 1
ATOM 621 N N . GLU A 1 80 ? -13.695 14.115 -0.808 1.00 86.81 80 GLU A N 1
ATOM 622 C CA . GLU A 1 80 ? -14.835 14.660 -1.564 1.00 86.81 80 GLU A CA 1
ATOM 623 C C . GLU A 1 80 ? -16.137 13.855 -1.361 1.00 86.81 80 GLU A C 1
ATOM 625 O O . GLU A 1 80 ? -16.923 13.628 -2.282 1.00 86.81 80 GLU A O 1
ATOM 630 N N . LEU A 1 81 ? -16.364 13.394 -0.130 1.00 86.69 81 LEU A N 1
ATOM 631 C CA . LEU A 1 81 ? -17.518 12.589 0.261 1.00 86.69 81 LEU A CA 1
ATOM 632 C C . LEU A 1 81 ? -18.695 13.464 0.706 1.00 86.69 81 LEU A C 1
ATOM 634 O O . LEU A 1 81 ? -18.535 14.597 1.160 1.00 86.69 81 LEU A O 1
ATOM 638 N N . GLU A 1 82 ? -19.902 12.901 0.620 1.00 86.62 82 GLU A N 1
ATOM 639 C CA . GLU A 1 82 ? -21.126 13.562 1.076 1.00 86.62 82 GLU A CA 1
ATOM 640 C C . GLU A 1 82 ? -21.047 13.899 2.574 1.00 86.62 82 GLU A C 1
ATOM 642 O O . GLU A 1 82 ? -20.883 13.021 3.422 1.00 86.62 82 GLU A O 1
ATOM 647 N N . THR A 1 83 ? -21.198 15.183 2.901 1.00 79.94 83 THR A N 1
ATOM 648 C CA . THR A 1 83 ? -21.101 15.688 4.278 1.00 79.94 83 THR A CA 1
ATOM 649 C C . THR A 1 83 ? -22.391 15.536 5.080 1.00 79.94 83 THR A C 1
ATOM 651 O O . THR A 1 83 ? -22.370 15.662 6.301 1.00 79.94 83 THR A O 1
ATOM 654 N N . ALA A 1 84 ? -23.512 15.239 4.419 1.00 77.69 84 ALA A N 1
ATOM 655 C CA . ALA A 1 84 ? -24.805 15.023 5.049 1.00 77.69 84 ALA A CA 1
ATOM 656 C C . ALA A 1 84 ? -25.175 13.529 5.106 1.00 77.69 84 ALA A C 1
ATOM 658 O O . ALA A 1 84 ? -24.774 12.716 4.275 1.00 77.69 84 ALA A O 1
ATOM 659 N N . GLY A 1 85 ? -25.986 13.164 6.099 1.00 81.81 85 GLY A N 1
ATOM 660 C CA . GLY A 1 85 ? -26.667 11.873 6.137 1.00 81.81 85 GLY A CA 1
ATOM 661 C C . GLY A 1 85 ? -25.767 10.666 6.422 1.00 81.81 85 GLY A C 1
ATOM 662 O O . GLY A 1 85 ? -24.898 10.689 7.293 1.00 81.81 85 GLY A O 1
ATOM 663 N N . THR A 1 86 ? -26.043 9.557 5.730 1.00 85.81 86 THR A N 1
ATOM 664 C CA . THR A 1 86 ? -2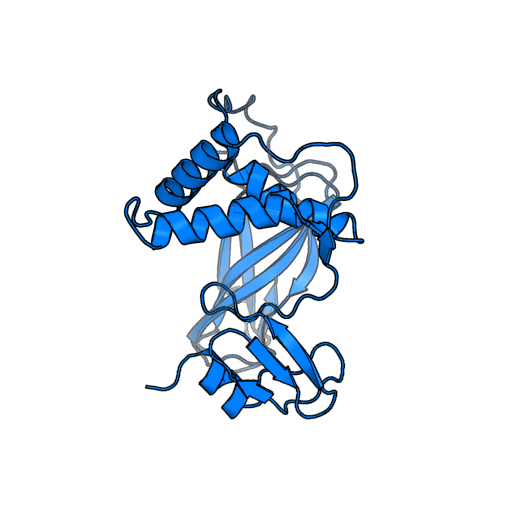5.512 8.231 6.096 1.00 85.81 86 THR A CA 1
ATOM 665 C C . THR A 1 86 ? -24.002 8.088 5.912 1.00 85.81 86 THR A C 1
ATOM 667 O O . THR A 1 86 ? -23.404 7.268 6.600 1.00 85.81 86 THR A O 1
ATOM 670 N N . MET A 1 87 ? -23.371 8.869 5.028 1.00 86.12 87 MET A N 1
ATOM 671 C CA . MET A 1 87 ? -21.923 8.793 4.808 1.00 86.12 87 MET A CA 1
ATOM 672 C C . MET A 1 87 ? -21.144 9.371 5.993 1.00 86.12 87 MET A C 1
ATOM 674 O O . MET A 1 87 ? -20.255 8.705 6.516 1.00 86.12 87 MET A O 1
ATOM 678 N N . SER A 1 88 ? -21.536 10.553 6.477 1.00 87.50 88 SER A N 1
ATOM 679 C CA . SER A 1 88 ? -20.936 11.173 7.665 1.00 87.50 88 SER A CA 1
ATOM 680 C C . SER A 1 88 ? -21.038 10.264 8.895 1.00 87.50 88 SER A C 1
ATOM 682 O O . SER A 1 88 ? -20.035 10.027 9.563 1.00 87.50 88 SER A O 1
ATOM 684 N N . ALA A 1 89 ? -22.202 9.644 9.120 1.00 87.31 89 ALA A N 1
ATOM 685 C CA . ALA A 1 89 ? -22.391 8.695 10.220 1.00 87.31 89 ALA A CA 1
ATOM 686 C C . ALA A 1 89 ? -21.476 7.459 10.116 1.00 87.31 89 ALA A C 1
ATOM 688 O O . ALA A 1 89 ? -20.980 6.967 11.126 1.00 87.31 89 ALA A O 1
ATOM 689 N N . ARG A 1 90 ? -21.219 6.962 8.897 1.00 88.56 90 ARG A N 1
ATOM 690 C CA . ARG A 1 90 ? -20.296 5.835 8.676 1.00 88.56 90 ARG A CA 1
ATOM 691 C C . ARG A 1 90 ? -18.844 6.218 8.920 1.00 88.56 90 ARG A C 1
ATOM 693 O O . ARG A 1 90 ? -18.105 5.424 9.486 1.00 88.56 90 ARG A O 1
ATOM 700 N N . VAL A 1 91 ? -18.431 7.412 8.498 1.00 88.50 91 VAL A N 1
ATOM 701 C CA . VAL A 1 91 ? -17.075 7.910 8.773 1.00 88.50 91 VAL A CA 1
ATOM 702 C C . VAL A 1 91 ? -16.884 8.130 10.275 1.00 88.50 91 VAL A C 1
ATOM 704 O O . VAL A 1 91 ? -15.852 7.732 10.804 1.00 88.50 91 VAL A O 1
ATOM 707 N N . ALA A 1 92 ? -17.890 8.663 10.974 1.00 88.19 92 ALA A N 1
ATOM 708 C CA . ALA A 1 92 ? -17.864 8.810 12.429 1.00 88.19 92 ALA A CA 1
ATOM 709 C C . ALA A 1 92 ? -17.701 7.464 13.153 1.00 88.19 92 ALA A C 1
AT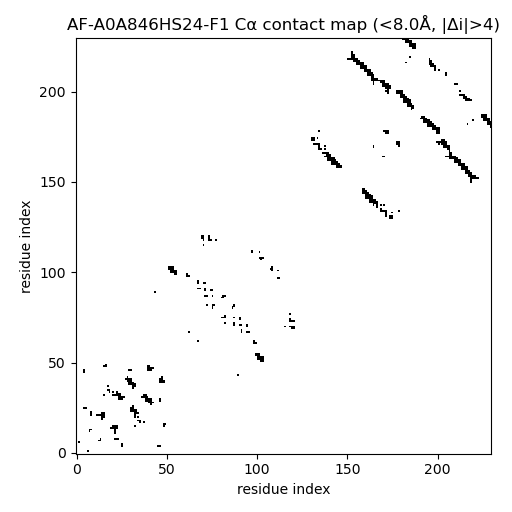OM 711 O O . ALA A 1 92 ? -16.824 7.340 14.000 1.00 88.19 92 ALA A O 1
ATOM 712 N N . GLU A 1 93 ? -18.457 6.435 12.754 1.00 87.81 93 GLU A N 1
ATOM 713 C CA . GLU A 1 93 ? -18.322 5.073 13.298 1.00 87.81 93 GLU A CA 1
ATOM 714 C C . GLU A 1 93 ? -16.911 4.498 13.098 1.00 87.81 93 GLU A C 1
ATOM 716 O O . GLU A 1 93 ? -16.361 3.852 13.991 1.00 87.81 93 GLU A O 1
ATOM 721 N N . ILE A 1 94 ? -16.296 4.754 11.938 1.00 85.44 94 ILE A N 1
ATOM 722 C CA . ILE A 1 94 ? -14.926 4.316 11.645 1.00 85.44 94 ILE A CA 1
ATOM 723 C C . ILE A 1 94 ? -13.920 5.030 12.555 1.00 85.44 94 ILE A C 1
ATOM 725 O O . ILE A 1 94 ? -13.042 4.367 13.108 1.00 85.44 94 ILE A O 1
ATOM 729 N N . VAL A 1 95 ? -14.044 6.353 12.711 1.00 84.38 95 VAL A N 1
ATOM 730 C CA . VAL A 1 95 ? -13.148 7.171 13.546 1.00 84.38 95 VAL A CA 1
ATOM 731 C C . VAL A 1 95 ? -13.255 6.778 15.019 1.00 84.38 95 VAL A C 1
ATOM 733 O O . VAL A 1 95 ? -12.231 6.535 15.657 1.00 84.38 95 VAL A O 1
ATOM 736 N N . GLU A 1 96 ? -14.474 6.644 15.544 1.00 83.00 96 GLU A N 1
ATOM 737 C CA . GLU A 1 96 ? -14.719 6.215 16.924 1.00 83.00 96 GLU A CA 1
ATOM 738 C C . GLU A 1 96 ? -14.051 4.862 17.190 1.00 83.00 96 GLU A C 1
ATOM 740 O O . GLU A 1 96 ? -13.291 4.699 18.146 1.00 83.00 96 GLU A O 1
ATOM 745 N N . ARG A 1 97 ? -14.251 3.897 16.291 1.00 77.50 97 ARG A N 1
ATOM 746 C CA . ARG A 1 97 ? -13.677 2.561 16.441 1.00 77.50 97 ARG A CA 1
ATOM 747 C C . ARG A 1 97 ? -12.155 2.554 16.342 1.00 77.50 97 ARG A C 1
ATOM 749 O O . ARG A 1 97 ? -11.514 1.862 17.128 1.00 77.50 97 ARG A O 1
ATOM 756 N N . ALA A 1 98 ? -11.582 3.311 15.407 1.00 75.38 98 ALA A N 1
ATOM 757 C CA . ALA A 1 98 ? -10.133 3.452 15.287 1.00 75.38 98 ALA A CA 1
ATOM 758 C C . ALA A 1 98 ? -9.523 4.054 16.562 1.00 75.38 98 ALA A C 1
ATOM 760 O O . ALA A 1 98 ? -8.461 3.618 16.986 1.00 75.38 98 ALA A O 1
ATOM 761 N N . SER A 1 99 ? -10.228 4.986 17.214 1.00 73.50 99 SER A N 1
ATOM 762 C CA . SER A 1 99 ? -9.780 5.581 18.478 1.00 73.50 99 SER A CA 1
ATOM 763 C C . SER A 1 99 ? -9.875 4.638 19.685 1.00 73.50 99 SER A C 1
ATOM 765 O O . SER A 1 99 ? -9.175 4.841 20.669 1.00 73.50 99 SER A O 1
ATOM 767 N N . ALA A 1 100 ? -10.726 3.609 19.625 1.00 73.56 100 ALA A N 1
ATOM 768 C CA . ALA A 1 100 ? -10.955 2.684 20.736 1.00 73.56 100 ALA A CA 1
ATOM 769 C C . ALA A 1 100 ? -10.104 1.405 20.659 1.00 73.56 100 ALA A C 1
ATOM 771 O O . ALA A 1 100 ? -10.029 0.643 21.632 1.00 73.56 100 ALA A O 1
ATOM 772 N N . TRP A 1 101 ? -9.540 1.098 19.489 1.00 69.56 101 TRP A N 1
ATOM 773 C CA . TRP A 1 101 ? -8.926 -0.195 19.196 1.00 69.56 101 TRP A CA 1
ATOM 774 C C . TRP A 1 101 ? -7.425 -0.051 18.953 1.00 69.56 101 TRP A C 1
ATOM 776 O O . TRP A 1 101 ? -6.992 0.695 18.084 1.00 69.56 101 TRP A O 1
ATOM 786 N N . ALA A 1 102 ? -6.635 -0.829 19.688 1.00 67.12 102 ALA A N 1
ATOM 787 C CA . ALA A 1 102 ? -5.218 -1.043 19.424 1.00 67.12 102 ALA A CA 1
ATOM 788 C C . ALA A 1 102 ? -4.997 -2.432 18.814 1.00 67.12 102 ALA A C 1
ATOM 790 O O . ALA A 1 102 ? -5.878 -3.299 18.834 1.00 67.12 102 ALA A O 1
ATOM 791 N N . CYS A 1 103 ? -3.801 -2.663 18.285 1.00 64.31 103 CYS A N 1
ATOM 792 C CA . CYS A 1 103 ? -3.342 -4.001 17.949 1.00 64.31 103 CYS A CA 1
ATOM 793 C C . CYS A 1 103 ? -2.254 -4.428 18.940 1.00 64.31 103 CYS A C 1
ATOM 795 O O . CYS A 1 103 ? -1.501 -3.599 19.441 1.00 64.31 103 CYS A O 1
ATOM 797 N N . SER A 1 104 ? -2.132 -5.732 19.200 1.00 62.59 104 SER A N 1
ATOM 798 C CA . SER A 1 104 ? -1.010 -6.278 19.979 1.00 62.59 104 SER A CA 1
ATOM 799 C C . SER A 1 104 ? 0.356 -6.072 19.314 1.00 62.59 104 SER A C 1
ATOM 801 O O . SER A 1 104 ? 1.383 -6.297 19.947 1.00 62.59 104 SER A O 1
ATOM 803 N N . ASP A 1 105 ? 0.364 -5.707 18.032 1.00 68.81 105 ASP A N 1
ATOM 804 C CA . ASP A 1 105 ? 1.556 -5.372 17.262 1.00 68.81 105 ASP A CA 1
ATOM 805 C C . ASP A 1 105 ? 1.700 -3.843 17.157 1.00 68.81 105 ASP A C 1
ATOM 807 O O . ASP A 1 105 ? 0.779 -3.136 16.724 1.00 68.81 105 ASP A O 1
ATOM 811 N N . GLU A 1 106 ? 2.865 -3.329 17.548 1.00 65.00 106 GLU A N 1
ATOM 812 C CA . GLU A 1 106 ? 3.186 -1.900 17.497 1.00 65.00 106 GLU A CA 1
ATOM 813 C C . GLU A 1 106 ? 3.191 -1.357 16.061 1.00 65.00 106 GLU A C 1
ATOM 815 O O . GLU A 1 106 ? 2.798 -0.212 15.846 1.00 65.00 106 GLU A O 1
ATOM 820 N N . ALA A 1 107 ? 3.564 -2.167 15.063 1.00 59.72 107 ALA A N 1
ATOM 821 C CA . ALA A 1 107 ? 3.583 -1.743 13.666 1.00 59.72 107 ALA A CA 1
ATOM 822 C C . ALA A 1 107 ? 2.164 -1.559 13.109 1.00 59.72 107 ALA A C 1
ATOM 824 O O . ALA A 1 107 ? 1.899 -0.572 12.424 1.00 59.72 107 ALA A O 1
ATOM 825 N N . TYR A 1 108 ? 1.233 -2.460 13.441 1.00 62.38 108 TYR A N 1
ATOM 826 C CA . TYR A 1 108 ? -0.172 -2.296 13.049 1.00 62.38 108 TYR A CA 1
ATOM 827 C C . TYR A 1 108 ? -0.850 -1.162 13.814 1.00 62.38 108 TYR A C 1
ATOM 829 O O . TYR A 1 108 ? -1.661 -0.440 13.240 1.00 62.38 108 TYR A O 1
ATOM 837 N N . THR A 1 109 ? -0.491 -0.955 15.081 1.00 63.59 109 THR A N 1
ATOM 838 C CA . THR A 1 109 ? -0.960 0.209 15.846 1.00 63.59 109 THR A CA 1
ATOM 839 C C . THR A 1 109 ? -0.461 1.514 15.221 1.00 63.59 109 THR A C 1
ATOM 841 O O . THR A 1 109 ? -1.237 2.454 15.073 1.00 63.59 109 THR A O 1
ATOM 844 N N . ALA A 1 110 ? 0.797 1.559 14.774 1.00 60.62 110 ALA A N 1
ATOM 845 C CA . ALA A 1 110 ? 1.338 2.706 14.053 1.00 60.62 110 ALA A CA 1
ATOM 846 C C . ALA A 1 110 ? 0.616 2.952 12.716 1.00 60.62 110 ALA A C 1
ATOM 848 O O . ALA A 1 110 ? 0.311 4.098 12.416 1.00 60.62 110 ALA A O 1
ATOM 849 N N . GLU A 1 111 ? 0.282 1.913 11.938 1.00 63.09 111 GLU A N 1
ATOM 850 C CA . GLU A 1 111 ? -0.509 2.074 10.703 1.00 63.09 111 GLU A CA 1
ATOM 851 C C . GLU A 1 111 ? -1.947 2.557 10.969 1.00 63.09 111 GLU A C 1
ATOM 853 O O . GLU A 1 111 ? -2.465 3.381 10.216 1.00 63.09 111 GLU A O 1
ATOM 858 N N . ILE A 1 112 ? -2.594 2.079 12.039 1.00 63.66 112 ILE A N 1
ATOM 859 C CA . ILE A 1 112 ? -3.926 2.554 12.452 1.00 63.66 112 ILE A CA 1
ATOM 860 C C . ILE A 1 112 ? -3.867 4.040 12.836 1.00 63.66 112 ILE A C 1
ATOM 862 O O . ILE A 1 112 ? -4.734 4.815 12.428 1.00 63.66 112 ILE A O 1
ATOM 866 N N . ASN A 1 113 ? -2.822 4.449 13.558 1.00 64.12 113 ASN A N 1
ATOM 867 C CA . ASN A 1 113 ? -2.621 5.835 13.977 1.00 64.12 113 ASN A CA 1
ATOM 868 C C . ASN A 1 113 ? -2.162 6.754 12.829 1.00 64.12 113 ASN A C 1
ATOM 870 O O . ASN A 1 113 ? -2.543 7.920 12.816 1.00 64.12 113 ASN A O 1
ATOM 874 N N . ASP A 1 114 ? -1.440 6.246 11.822 1.00 63.47 114 ASP A N 1
ATOM 875 C CA . ASP A 1 114 ? -1.023 7.014 10.631 1.00 63.47 114 ASP A CA 1
ATOM 876 C C . ASP A 1 114 ? -2.232 7.573 9.861 1.00 63.47 114 ASP A C 1
ATOM 878 O O . ASP A 1 114 ? -2.177 8.668 9.298 1.00 63.47 114 ASP A O 1
ATOM 882 N N . LEU A 1 115 ? -3.371 6.868 9.885 1.00 62.81 115 LEU A N 1
ATOM 8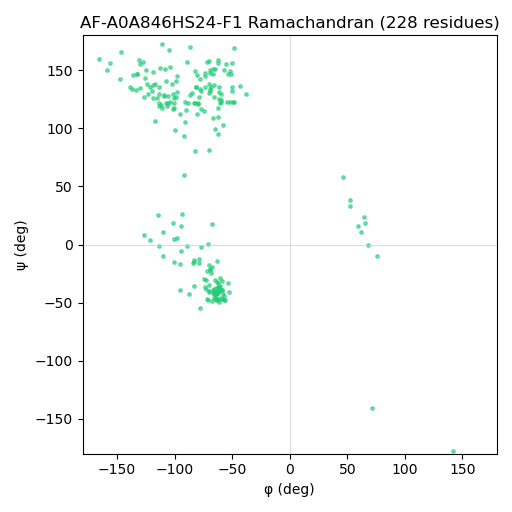83 C CA . LEU A 1 115 ? -4.623 7.388 9.338 1.00 62.81 115 LEU A CA 1
ATOM 884 C C . LEU A 1 115 ? -5.105 8.622 10.113 1.00 62.81 115 LEU A C 1
ATOM 886 O O . LEU A 1 115 ? -5.532 9.594 9.490 1.00 62.81 115 LEU A O 1
ATOM 890 N N . LEU A 1 116 ? -5.024 8.603 11.446 1.00 60.56 116 LEU A N 1
ATOM 891 C CA . LEU A 1 116 ? -5.397 9.748 12.279 1.00 60.56 116 LEU A CA 1
ATOM 892 C C . LEU A 1 116 ? -4.464 10.930 12.000 1.00 60.56 116 LEU A C 1
ATOM 894 O O . LEU A 1 116 ? -4.956 12.016 11.717 1.00 60.56 116 LEU A O 1
ATOM 898 N N . ASP A 1 117 ? -3.150 10.706 11.952 1.00 60.66 117 ASP A N 1
ATOM 899 C CA . ASP A 1 117 ? -2.156 11.754 11.681 1.00 60.66 117 ASP A CA 1
ATOM 900 C C . ASP A 1 117 ? -2.324 12.388 10.292 1.00 60.66 117 ASP A C 1
ATOM 902 O O . ASP A 1 117 ? -2.145 13.593 10.113 1.00 60.66 117 ASP A O 1
ATOM 906 N N . ARG A 1 118 ? -2.698 11.591 9.286 1.00 64.44 118 ARG A N 1
ATOM 907 C CA . ARG A 1 118 ? -2.821 12.055 7.899 1.00 64.44 118 ARG A CA 1
ATOM 908 C C . ARG A 1 118 ? -4.037 12.942 7.652 1.00 64.44 118 ARG A C 1
ATOM 910 O O . ARG A 1 118 ? -4.004 13.776 6.745 1.00 64.44 118 ARG A O 1
ATOM 917 N N . PHE A 1 119 ? -5.113 12.722 8.399 1.00 60.88 119 PHE A N 1
ATOM 918 C CA . PHE A 1 119 ? -6.370 13.451 8.236 1.00 60.88 119 PHE A CA 1
ATOM 919 C C . PHE A 1 119 ? -6.673 14.403 9.392 1.00 60.88 119 PHE A C 1
ATOM 921 O O . PHE A 1 119 ? -7.592 15.214 9.260 1.00 60.88 119 PHE A O 1
ATOM 928 N N . ALA A 1 120 ? -5.917 14.342 10.493 1.00 61.00 120 ALA A N 1
ATOM 929 C CA . ALA A 1 120 ? -6.020 15.300 11.578 1.00 61.00 120 ALA A CA 1
ATOM 930 C C . ALA A 1 120 ? -5.857 16.716 11.006 1.00 61.00 120 ALA A C 1
ATOM 932 O O . ALA A 1 120 ? -4.852 17.010 10.348 1.00 61.00 120 ALA A O 1
ATOM 933 N N . PRO A 1 121 ? -6.839 17.608 11.211 1.00 50.94 121 PRO A N 1
ATOM 934 C CA . PRO A 1 121 ? -6.685 18.993 10.815 1.00 50.94 121 PRO A CA 1
ATOM 935 C C . PRO A 1 121 ? -5.570 19.609 11.663 1.00 50.94 121 PRO A C 1
ATOM 937 O O . PRO A 1 121 ? -5.792 19.981 12.811 1.00 50.94 121 PRO A O 1
ATOM 940 N N . SER A 1 122 ? -4.360 19.708 11.105 1.00 49.41 122 SER A N 1
ATOM 941 C CA . SER A 1 122 ? -3.292 20.504 11.709 1.00 49.41 122 SER A CA 1
ATOM 942 C C . SER A 1 122 ? -3.758 21.966 11.730 1.00 49.41 122 SER A C 1
ATOM 944 O O . SER A 1 122 ? -4.010 22.526 10.658 1.00 49.41 122 SER A O 1
ATOM 946 N N . PRO A 1 123 ? -3.911 22.600 12.908 1.00 44.81 123 PRO A N 1
ATOM 947 C CA . PRO A 1 123 ? -4.334 23.998 12.999 1.00 44.81 123 PRO A CA 1
ATOM 948 C C . PRO A 1 123 ? -3.274 24.954 12.440 1.00 44.81 123 PRO A C 1
ATOM 950 O O . PRO A 1 123 ? -3.587 26.087 12.079 1.00 44.81 123 PRO A O 1
ATOM 953 N N . GLU A 1 124 ? -2.030 24.489 12.333 1.00 48.16 124 GLU A N 1
ATOM 954 C CA . GLU A 1 124 ? -0.949 25.219 11.694 1.00 48.16 124 GLU A CA 1
ATOM 955 C C . GLU A 1 124 ? -0.776 24.720 10.256 1.00 48.16 124 GLU A C 1
ATOM 957 O O . GLU A 1 124 ? -0.687 23.501 10.040 1.00 48.16 124 GLU A O 1
ATOM 962 N N . PRO A 1 125 ? -0.702 25.628 9.258 1.00 48.50 125 PRO A N 1
ATOM 963 C CA . PRO A 1 125 ? -0.099 25.289 7.982 1.00 48.50 125 PRO A CA 1
ATOM 964 C C . PRO A 1 125 ? 1.240 24.645 8.307 1.00 48.50 125 PRO A C 1
ATOM 966 O O . PRO A 1 125 ? 2.055 25.263 8.992 1.00 48.50 125 PRO A O 1
ATOM 969 N N . VAL A 1 126 ? 1.462 23.411 7.855 1.00 51.31 126 VAL A N 1
ATOM 970 C CA . VAL A 1 126 ? 2.800 22.832 7.908 1.00 51.31 126 VAL A CA 1
ATOM 971 C C . VAL A 1 126 ? 3.639 23.730 7.014 1.00 51.31 126 VAL A C 1
ATOM 973 O O . VAL A 1 126 ? 3.600 23.599 5.788 1.00 51.31 126 VAL A O 1
ATOM 976 N N . GLU A 1 127 ? 4.315 24.716 7.612 1.00 50.34 127 GLU A N 1
ATOM 977 C CA . GLU A 1 127 ? 5.292 25.517 6.901 1.00 50.34 127 GLU A CA 1
ATOM 978 C C . GLU A 1 127 ? 6.214 24.507 6.248 1.00 50.34 127 GLU A C 1
ATOM 980 O O . GLU A 1 127 ? 6.744 23.606 6.908 1.00 50.34 127 GLU A O 1
ATOM 985 N N . ALA A 1 128 ? 6.325 24.589 4.921 1.00 56.25 128 ALA A N 1
ATOM 986 C CA . ALA A 1 128 ? 7.270 23.763 4.212 1.00 56.25 128 ALA A CA 1
ATOM 987 C C . ALA A 1 128 ? 8.629 24.093 4.824 1.00 56.25 128 ALA A C 1
ATOM 989 O O . ALA A 1 128 ? 9.183 25.161 4.564 1.00 56.25 128 ALA A O 1
ATOM 990 N N . GLY A 1 129 ? 9.116 23.198 5.691 1.00 61.25 129 GLY A N 1
ATOM 991 C CA . GLY A 1 129 ? 10.424 23.350 6.305 1.00 61.25 129 GLY A CA 1
ATOM 992 C C . GLY A 1 129 ? 11.456 23.623 5.211 1.00 61.25 129 GLY A C 1
ATOM 993 O O . GLY A 1 129 ? 11.205 23.267 4.051 1.00 61.25 129 GLY A O 1
ATOM 994 N N . PRO A 1 130 ? 12.589 24.259 5.552 1.00 70.81 130 PRO A N 1
ATOM 995 C CA . PRO A 1 130 ? 13.586 24.684 4.576 1.00 70.81 130 PRO A CA 1
ATOM 996 C C . PRO A 1 130 ? 13.830 23.587 3.542 1.00 70.81 130 PRO A C 1
ATOM 998 O O . PRO A 1 130 ? 13.901 22.408 3.906 1.00 70.81 130 PRO A O 1
ATOM 1001 N N . LEU A 1 131 ? 13.900 23.979 2.261 1.00 66.00 131 LEU A N 1
ATOM 1002 C CA . LEU A 1 131 ? 14.069 23.025 1.169 1.00 66.00 131 LEU A CA 1
ATOM 1003 C C . LEU A 1 131 ? 15.214 22.070 1.532 1.00 66.00 131 LEU A C 1
ATOM 1005 O O . LEU A 1 131 ? 16.315 22.534 1.846 1.00 66.00 131 LEU A O 1
ATOM 1009 N N . PRO A 1 132 ? 14.953 20.754 1.556 1.00 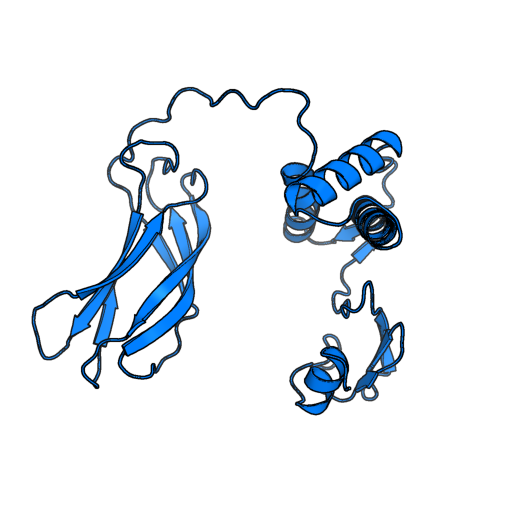69.31 132 PRO A N 1
ATOM 1010 C CA . PRO A 1 132 ? 15.959 19.783 1.954 1.00 69.31 132 PRO A CA 1
ATOM 1011 C C . PRO A 1 132 ? 17.143 19.819 0.984 1.00 69.31 132 PRO A C 1
ATOM 1013 O O . PRO A 1 132 ? 17.027 20.283 -0.152 1.00 69.31 132 PRO A O 1
ATOM 1016 N N . ALA A 1 133 ? 18.293 19.323 1.441 1.00 73.00 133 ALA A N 1
ATOM 1017 C CA . ALA A 1 133 ? 19.493 19.238 0.617 1.00 73.00 133 ALA A CA 1
ATOM 1018 C C . ALA A 1 133 ? 19.234 18.457 -0.695 1.00 73.00 133 ALA A C 1
ATOM 1020 O O . ALA A 1 133 ? 18.329 17.617 -0.741 1.00 73.00 133 ALA A O 1
ATOM 1021 N N . PRO A 1 134 ? 20.022 18.708 -1.761 1.00 81.44 134 PRO A N 1
ATOM 1022 C CA . PRO A 1 134 ? 19.927 17.966 -3.013 1.00 81.44 134 PRO A CA 1
ATOM 1023 C C . PRO A 1 134 ? 19.993 16.450 -2.806 1.00 81.44 134 PRO A C 1
ATOM 1025 O O . PRO A 1 134 ? 20.699 15.966 -1.921 1.00 81.44 134 PRO A O 1
ATOM 1028 N N . ASN A 1 135 ? 19.320 15.699 -3.680 1.00 85.50 135 ASN A N 1
ATOM 1029 C CA . ASN A 1 135 ? 19.405 14.239 -3.725 1.00 85.50 135 ASN A CA 1
ATOM 1030 C C . ASN A 1 135 ? 20.786 13.802 -4.240 1.00 85.50 135 ASN A C 1
ATOM 1032 O O . ASN A 1 135 ? 20.961 13.515 -5.423 1.00 85.50 135 ASN A O 1
ATOM 1036 N N . LEU A 1 136 ? 21.788 13.798 -3.362 1.00 81.00 136 LEU A N 1
ATOM 1037 C CA . LEU A 1 136 ? 23.155 13.417 -3.704 1.00 81.00 136 LEU A CA 1
ATOM 1038 C C . LEU A 1 136 ? 23.282 11.891 -3.746 1.00 81.00 136 LEU A C 1
ATOM 1040 O O . LEU A 1 136 ? 23.034 11.224 -2.748 1.00 81.00 136 LEU A O 1
ATOM 1044 N N . ALA A 1 137 ? 23.692 11.358 -4.903 1.00 85.00 137 ALA A N 1
ATOM 1045 C CA . ALA A 1 137 ? 23.998 9.938 -5.115 1.00 85.00 137 ALA A CA 1
ATOM 1046 C C . ALA A 1 137 ? 22.939 8.966 -4.534 1.00 85.00 137 ALA A C 1
ATOM 1048 O O . ALA A 1 137 ? 23.268 8.124 -3.695 1.00 85.00 137 ALA A O 1
ATOM 1049 N N . PRO A 1 138 ? 21.663 9.066 -4.960 1.00 89.94 138 PRO A N 1
ATOM 1050 C CA . PRO A 1 138 ? 20.603 8.205 -4.447 1.00 89.94 138 PRO A CA 1
ATOM 1051 C C . PRO A 1 138 ? 20.930 6.734 -4.733 1.00 89.94 138 PRO A C 1
ATOM 1053 O O . PRO A 1 138 ? 21.228 6.363 -5.869 1.00 89.94 138 PRO A O 1
ATOM 1056 N N . SER A 1 139 ? 20.856 5.885 -3.709 1.00 93.81 139 SER A N 1
ATOM 1057 C CA . SER A 1 139 ? 21.032 4.439 -3.845 1.00 93.81 139 SER A CA 1
ATOM 1058 C C . SER A 1 139 ? 19.880 3.717 -3.166 1.00 93.81 139 SER A C 1
ATOM 1060 O O . SER A 1 139 ? 19.494 4.063 -2.049 1.00 93.81 139 SER A O 1
ATOM 1062 N N . PHE A 1 140 ? 19.319 2.716 -3.838 1.00 95.94 140 PHE A N 1
ATOM 1063 C CA . PHE A 1 140 ? 18.203 1.946 -3.308 1.00 95.94 140 PHE A CA 1
ATOM 1064 C C . PHE A 1 140 ? 18.487 0.450 -3.355 1.00 95.94 140 PHE A C 1
ATOM 1066 O O . PHE A 1 140 ? 19.246 -0.045 -4.191 1.00 95.94 140 PHE A O 1
ATOM 1073 N N . ARG A 1 141 ? 17.785 -0.280 -2.492 1.00 96.69 141 ARG A N 1
ATOM 1074 C CA . ARG A 1 141 ? 17.654 -1.732 -2.567 1.00 96.69 141 ARG A CA 1
ATOM 1075 C C . ARG A 1 141 ? 16.206 -2.082 -2.875 1.00 96.69 141 ARG A C 1
ATOM 1077 O O . ARG A 1 141 ? 15.294 -1.591 -2.211 1.00 96.69 141 ARG A O 1
ATOM 1084 N N . LEU A 1 142 ? 15.991 -2.927 -3.880 1.00 96.19 142 LEU A N 1
ATOM 1085 C CA . LEU A 1 142 ? 14.680 -3.513 -4.145 1.00 96.19 142 LEU A CA 1
ATOM 1086 C C . LEU A 1 142 ? 14.433 -4.642 -3.138 1.00 96.19 142 LEU A C 1
ATOM 1088 O O . LEU A 1 142 ? 15.158 -5.631 -3.141 1.00 96.19 142 LEU A O 1
ATOM 1092 N N . GLU A 1 143 ? 13.415 -4.492 -2.295 1.00 94.62 143 GLU A N 1
ATOM 1093 C CA . GLU A 1 143 ? 13.024 -5.513 -1.314 1.00 94.62 143 GLU A CA 1
ATOM 1094 C C . GLU A 1 143 ? 12.038 -6.512 -1.924 1.00 94.62 143 GLU A C 1
ATOM 1096 O O . GLU A 1 143 ? 12.123 -7.716 -1.694 1.00 94.62 143 GLU A O 1
ATOM 1101 N N . ARG A 1 144 ? 11.058 -6.011 -2.690 1.00 91.75 144 ARG A N 1
ATOM 1102 C CA . ARG A 1 144 ? 9.996 -6.838 -3.275 1.00 91.75 144 ARG A CA 1
ATOM 1103 C C . ARG A 1 144 ? 9.349 -6.168 -4.481 1.00 91.75 144 ARG A C 1
ATOM 1105 O O . ARG A 1 144 ? 9.205 -4.950 -4.508 1.00 91.75 144 ARG A O 1
ATOM 1112 N N . HIS A 1 145 ? 8.870 -6.971 -5.427 1.00 93.56 145 HIS A N 1
ATOM 1113 C CA . HIS A 1 145 ? 7.994 -6.522 -6.507 1.00 93.56 145 HIS A CA 1
ATOM 1114 C C . HIS A 1 145 ? 6.757 -7.412 -6.629 1.00 93.56 145 HIS A C 1
ATOM 1116 O O . HIS A 1 145 ? 6.783 -8.585 -6.260 1.00 93.56 145 HIS A O 1
ATOM 1122 N N . TYR A 1 146 ? 5.687 -6.851 -7.189 1.00 90.56 146 TYR A N 1
ATOM 1123 C CA . TYR A 1 146 ? 4.441 -7.566 -7.496 1.00 90.56 146 TYR A CA 1
ATOM 1124 C C . TYR A 1 146 ? 4.177 -7.654 -9.008 1.00 90.56 146 TYR A C 1
ATOM 1126 O O . TYR A 1 146 ? 3.035 -7.743 -9.448 1.00 90.56 146 TYR A O 1
ATOM 1134 N N . LEU A 1 147 ? 5.239 -7.593 -9.817 1.00 91.19 147 LEU A N 1
ATOM 1135 C CA . LEU A 1 147 ? 5.159 -7.857 -11.254 1.00 91.19 147 LEU A CA 1
ATOM 1136 C C . LEU A 1 147 ? 4.884 -9.344 -11.526 1.00 91.19 147 LEU A C 1
ATOM 1138 O O . LEU A 1 147 ? 5.568 -10.181 -10.934 1.00 91.19 147 LEU A O 1
ATOM 1142 N N . PRO A 1 148 ? 3.937 -9.676 -12.422 1.00 91.12 148 PRO A N 1
ATOM 1143 C CA . PRO A 1 148 ? 3.720 -11.049 -12.860 1.00 91.12 148 PRO A CA 1
ATOM 1144 C C . PRO A 1 148 ? 4.868 -11.525 -13.762 1.00 91.12 148 PRO A C 1
ATOM 1146 O O . PRO A 1 148 ? 5.544 -10.725 -14.409 1.00 91.12 148 PRO A O 1
ATOM 1149 N N . GLU A 1 149 ? 5.053 -12.843 -13.847 1.00 91.19 149 GLU A N 1
ATOM 1150 C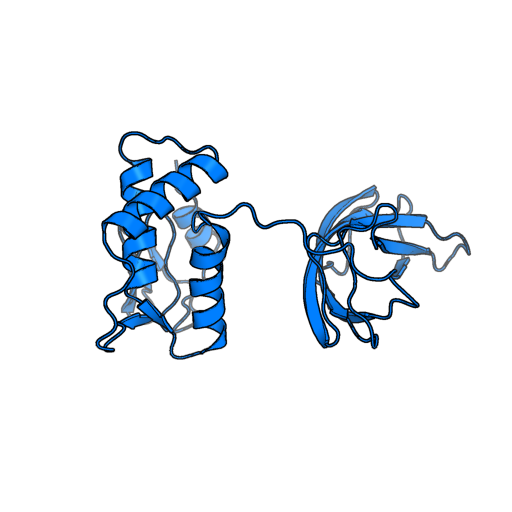 CA . GLU A 1 149 ? 6.100 -13.465 -14.674 1.00 91.19 149 GLU A CA 1
ATOM 1151 C C . GLU A 1 149 ? 5.852 -13.321 -16.183 1.00 91.19 149 GLU A C 1
ATOM 1153 O O . GLU A 1 149 ? 6.778 -13.423 -16.985 1.00 91.19 149 GLU A O 1
ATOM 1158 N N . SER A 1 150 ? 4.602 -13.073 -16.584 1.00 93.69 150 SER A N 1
ATOM 1159 C CA . SER A 1 150 ? 4.215 -12.877 -17.979 1.00 93.69 150 SER A CA 1
ATOM 1160 C C . SER A 1 150 ? 3.252 -11.704 -18.125 1.00 93.69 150 SER A C 1
ATOM 1162 O O . SER A 1 150 ? 2.433 -11.425 -17.249 1.00 93.69 150 SER A O 1
ATOM 1164 N N . LEU A 1 151 ? 3.372 -11.002 -19.251 1.00 94.69 151 LEU A N 1
ATOM 1165 C CA . LEU A 1 151 ? 2.540 -9.861 -19.610 1.00 94.69 151 LEU A CA 1
ATOM 1166 C C . LEU A 1 151 ? 2.051 -10.017 -21.042 1.00 94.69 151 LEU A C 1
ATOM 1168 O O . LEU A 1 151 ? 2.770 -10.514 -21.910 1.00 94.69 151 LEU A O 1
ATOM 1172 N N . THR A 1 152 ? 0.838 -9.533 -21.301 1.00 95.81 152 THR A N 1
ATOM 1173 C CA . THR A 1 152 ? 0.369 -9.381 -22.680 1.00 95.81 152 THR A CA 1
ATOM 1174 C C . THR A 1 152 ? 1.177 -8.269 -23.346 1.00 95.81 152 THR A C 1
ATOM 1176 O O . THR A 1 152 ? 1.400 -7.212 -22.753 1.00 95.81 152 THR A O 1
ATOM 1179 N N . VAL A 1 153 ? 1.629 -8.503 -24.574 1.00 94.94 153 VAL A N 1
ATOM 1180 C CA . VAL A 1 153 ? 2.384 -7.533 -25.377 1.00 94.94 153 VAL A CA 1
ATOM 1181 C C . VAL A 1 153 ? 1.660 -6.180 -25.417 1.00 94.94 153 VAL A C 1
ATOM 1183 O O . VAL A 1 153 ? 0.449 -6.130 -25.622 1.00 94.94 153 VAL A O 1
ATOM 1186 N N . GLY A 1 154 ? 2.388 -5.088 -25.168 1.00 93.69 154 GLY A N 1
ATOM 1187 C CA . GLY A 1 154 ? 1.844 -3.723 -25.159 1.00 93.69 154 GLY A CA 1
ATOM 1188 C C . GLY A 1 154 ? 0.859 -3.394 -24.026 1.00 93.69 154 GLY A C 1
ATOM 1189 O O . GLY A 1 154 ? 0.379 -2.261 -23.958 1.00 93.69 154 GLY A O 1
ATOM 1190 N N . SER A 1 155 ? 0.545 -4.342 -23.137 1.00 94.81 155 SER A N 1
ATOM 1191 C CA . SER A 1 155 ? -0.371 -4.100 -22.018 1.00 94.81 155 SER A CA 1
ATOM 1192 C C . SER A 1 155 ? 0.210 -3.119 -21.001 1.00 94.81 155 SER A C 1
ATOM 1194 O O . SER A 1 155 ? 1.424 -3.020 -20.813 1.00 94.81 155 SER A O 1
ATOM 1196 N N . ARG A 1 156 ? -0.683 -2.391 -20.329 1.00 94.69 156 ARG A N 1
ATOM 1197 C CA . ARG A 1 156 ? -0.343 -1.484 -19.235 1.00 94.69 156 ARG A CA 1
ATOM 1198 C C . ARG A 1 156 ? -0.838 -2.082 -17.930 1.00 94.69 156 ARG A C 1
ATOM 1200 O O . ARG A 1 156 ? -2.013 -2.424 -17.822 1.00 94.69 156 ARG A O 1
ATOM 1207 N N . ILE A 1 157 ? 0.045 -2.181 -16.949 1.00 93.19 157 ILE A N 1
ATOM 1208 C CA . ILE A 1 157 ? -0.279 -2.679 -15.613 1.00 93.19 157 ILE A CA 1
ATOM 1209 C C . ILE A 1 157 ? 0.253 -1.721 -14.551 1.00 93.19 157 ILE A C 1
ATOM 1211 O O . ILE A 1 157 ? 1.176 -0.952 -14.808 1.00 93.19 157 ILE A O 1
ATOM 1215 N N . CYS A 1 158 ? -0.312 -1.775 -13.349 1.00 92.88 158 CYS A N 1
ATOM 1216 C CA . CYS A 1 158 ? 0.243 -1.101 -12.183 1.00 92.88 158 CYS A CA 1
ATOM 1217 C C . CYS A 1 158 ? 0.758 -2.161 -11.209 1.00 92.88 158 CYS A C 1
ATOM 1219 O O . CYS A 1 158 ? -0.025 -2.981 -10.735 1.00 92.88 158 CYS A O 1
ATOM 1221 N N . ALA A 1 159 ? 2.063 -2.171 -10.941 1.00 89.44 159 ALA A N 1
ATOM 1222 C CA . ALA A 1 159 ? 2.683 -3.115 -10.019 1.00 89.44 159 ALA A CA 1
ATOM 1223 C C . ALA A 1 159 ? 3.389 -2.369 -8.887 1.00 89.44 159 ALA A C 1
ATOM 1225 O O . ALA A 1 159 ? 4.127 -1.415 -9.128 1.00 89.44 159 ALA A O 1
ATOM 1226 N N . ASN A 1 160 ? 3.200 -2.830 -7.652 1.00 91.69 160 ASN A N 1
ATOM 1227 C CA . ASN A 1 160 ? 3.858 -2.232 -6.496 1.00 91.69 160 ASN A CA 1
ATOM 1228 C C . ASN A 1 160 ? 5.330 -2.669 -6.417 1.00 91.69 160 ASN A C 1
ATOM 1230 O O . ASN A 1 160 ? 5.638 -3.861 -6.514 1.00 91.69 160 ASN A O 1
ATOM 1234 N N . MET A 1 161 ? 6.229 -1.705 -6.224 1.00 93.94 161 MET A N 1
ATOM 1235 C CA . MET A 1 161 ? 7.652 -1.915 -5.949 1.00 93.94 161 MET A CA 1
ATOM 1236 C C . MET A 1 161 ? 7.948 -1.475 -4.520 1.00 93.94 161 MET A C 1
ATOM 1238 O O . MET A 1 161 ? 7.740 -0.314 -4.178 1.00 93.94 161 MET A O 1
ATOM 1242 N N . ARG A 1 162 ? 8.433 -2.390 -3.682 1.00 95.56 162 ARG A N 1
ATOM 1243 C CA . ARG A 1 162 ? 8.878 -2.085 -2.322 1.00 95.56 162 ARG A CA 1
ATOM 1244 C C . ARG A 1 162 ? 10.384 -1.870 -2.344 1.00 95.56 162 ARG A C 1
ATOM 1246 O O . ARG A 1 162 ? 11.130 -2.818 -2.587 1.00 95.56 162 ARG A O 1
ATOM 1253 N N . ILE A 1 163 ? 10.817 -0.638 -2.107 1.00 96.56 163 ILE A N 1
ATOM 1254 C CA . ILE A 1 163 ? 12.229 -0.252 -2.140 1.00 96.56 163 ILE A CA 1
ATOM 1255 C C . ILE A 1 163 ? 12.643 0.407 -0.830 1.00 96.56 163 ILE A C 1
ATOM 1257 O O . ILE A 1 163 ? 11.837 1.073 -0.182 1.00 96.56 163 ILE A O 1
ATOM 1261 N N . THR A 1 164 ? 13.912 0.253 -0.476 1.00 95.62 164 THR A N 1
ATOM 1262 C CA . THR A 1 164 ? 14.525 0.874 0.699 1.00 95.62 164 THR A CA 1
ATOM 1263 C C . THR A 1 164 ? 15.567 1.886 0.255 1.00 95.62 164 THR A C 1
ATOM 1265 O O . THR A 1 164 ? 16.380 1.574 -0.619 1.00 95.62 164 THR A O 1
ATOM 1268 N N . ASN A 1 165 ? 15.574 3.072 0.871 1.00 95.19 165 ASN A N 1
ATOM 1269 C CA . ASN A 1 165 ? 16.692 4.000 0.734 1.00 95.19 165 ASN A CA 1
ATOM 1270 C C . ASN A 1 165 ? 17.928 3.397 1.405 1.00 95.19 165 ASN A C 1
ATOM 1272 O O . ASN A 1 165 ? 17.979 3.266 2.625 1.00 95.19 165 ASN A O 1
ATOM 1276 N N . SER A 1 166 ? 18.899 2.980 0.598 1.00 95.75 166 SER A N 1
ATOM 1277 C CA . SER A 1 166 ? 20.160 2.399 1.061 1.00 95.75 166 SER A CA 1
ATOM 1278 C C . SER A 1 166 ? 21.313 3.402 1.042 1.00 95.75 166 SER A C 1
ATOM 1280 O O . SER A 1 166 ? 22.454 3.003 1.257 1.00 95.75 166 SER A O 1
ATOM 1282 N N . GLY A 1 167 ? 21.034 4.666 0.725 1.00 91.62 167 GLY A N 1
ATOM 1283 C CA . GLY A 1 167 ? 22.010 5.743 0.756 1.00 91.62 167 GLY A CA 1
ATOM 1284 C C . GLY A 1 167 ? 22.124 6.368 2.140 1.00 91.62 167 GLY A C 1
ATOM 1285 O O . GLY A 1 167 ? 21.296 6.138 3.021 1.00 91.62 167 GLY A O 1
ATOM 1286 N N . ASP A 1 168 ? 23.140 7.210 2.300 1.00 88.12 168 ASP A N 1
ATOM 1287 C CA . ASP A 1 168 ? 23.434 7.887 3.568 1.00 88.12 168 ASP A CA 1
ATOM 1288 C C . ASP A 1 168 ? 22.589 9.156 3.778 1.00 88.12 168 ASP A C 1
ATOM 1290 O O . ASP A 1 168 ? 22.509 9.686 4.886 1.00 88.12 168 ASP A O 1
ATOM 1294 N N . GLY A 1 169 ? 21.956 9.659 2.711 1.00 86.19 169 GLY A N 1
ATOM 1295 C CA . GLY A 1 169 ? 21.155 10.883 2.711 1.00 86.19 169 GLY A CA 1
ATOM 1296 C C . GLY A 1 169 ? 19.660 10.632 2.477 1.00 86.19 169 GLY A C 1
ATOM 1297 O O . GLY A 1 169 ? 19.287 9.653 1.819 1.00 86.19 169 GLY A O 1
ATOM 1298 N N . PRO A 1 170 ? 18.778 11.508 2.992 1.00 87.31 170 PRO A N 1
ATOM 1299 C CA . PRO A 1 170 ? 17.357 11.433 2.692 1.00 87.31 170 PRO A CA 1
ATOM 1300 C C . PRO A 1 170 ? 17.102 11.743 1.216 1.00 87.31 170 PRO A C 1
ATOM 1302 O O . PRO A 1 170 ? 17.770 12.585 0.619 1.00 87.31 170 PRO A O 1
ATOM 1305 N N . TRP A 1 171 ? 16.091 11.099 0.642 1.00 90.44 171 TRP A N 1
ATOM 1306 C CA . TRP A 1 171 ? 15.554 11.497 -0.651 1.00 90.44 171 TRP A CA 1
ATOM 1307 C C . TRP A 1 171 ? 14.469 12.534 -0.448 1.00 90.44 171 TRP A C 1
ATOM 1309 O O . TRP A 1 171 ? 13.467 12.263 0.206 1.00 90.44 171 TRP A O 1
ATOM 1319 N N . SER A 1 172 ? 14.647 13.703 -1.037 1.00 87.62 172 SER A N 1
ATOM 1320 C CA . SER A 1 172 ? 13.627 14.728 -1.110 1.00 87.62 172 SER A CA 1
ATOM 1321 C C . SER A 1 172 ? 12.713 14.534 -2.316 1.00 87.62 172 SER A C 1
ATOM 1323 O O . SER A 1 172 ? 13.163 14.460 -3.465 1.00 87.62 172 SER A O 1
ATOM 1325 N N . SER A 1 173 ? 11.416 14.546 -2.033 1.00 85.31 173 SER A N 1
ATOM 1326 C CA . SER A 1 173 ? 10.313 14.643 -2.993 1.00 85.31 173 SER A CA 1
ATOM 1327 C C . SER A 1 173 ? 9.988 16.088 -3.396 1.00 85.31 173 SER A C 1
ATOM 1329 O O . SER A 1 173 ? 9.308 16.312 -4.395 1.00 85.31 173 SER A O 1
ATOM 1331 N N . ARG A 1 174 ? 10.481 17.074 -2.633 1.00 80.56 174 ARG A N 1
ATOM 1332 C CA . ARG A 1 174 ? 10.094 18.495 -2.721 1.00 80.56 174 ARG A CA 1
ATOM 1333 C C . ARG A 1 174 ? 11.002 19.351 -3.609 1.00 80.56 174 ARG A C 1
ATOM 1335 O O . ARG A 1 174 ? 10.725 20.531 -3.805 1.00 80.56 174 ARG A O 1
ATOM 1342 N N . LEU A 1 175 ? 12.097 18.793 -4.124 1.00 79.69 175 LEU A N 1
ATOM 1343 C CA . LEU A 1 175 ? 13.005 19.512 -5.024 1.00 79.69 175 LEU A CA 1
ATOM 1344 C C . LEU A 1 175 ? 12.385 19.680 -6.420 1.00 79.69 175 LEU A C 1
ATOM 1346 O O . LEU A 1 175 ? 11.662 18.806 -6.891 1.00 79.69 175 LEU A O 1
ATOM 1350 N N . ALA A 1 176 ? 12.705 20.790 -7.098 1.00 68.94 176 ALA A N 1
ATOM 1351 C CA . ALA A 1 176 ? 12.228 21.065 -8.459 1.00 68.94 176 ALA A CA 1
ATOM 1352 C C . ALA A 1 176 ? 12.655 19.967 -9.454 1.00 68.94 176 ALA A C 1
ATOM 1354 O O . ALA A 1 176 ? 11.858 19.524 -10.280 1.00 68.94 176 ALA A O 1
ATOM 1355 N N . GLU A 1 177 ? 13.884 19.469 -9.305 1.00 70.38 177 GLU A N 1
ATOM 1356 C CA . GLU A 1 177 ? 14.391 18.260 -9.963 1.00 70.38 177 GLU A CA 1
ATOM 1357 C C . GLU A 1 177 ? 14.155 17.041 -9.059 1.00 70.38 177 GLU A C 1
ATOM 1359 O O . GLU A 1 177 ? 15.086 16.404 -8.567 1.00 70.38 177 GLU A O 1
ATOM 1364 N N . GLY A 1 178 ? 12.884 16.784 -8.737 1.00 72.19 178 GLY A N 1
ATOM 1365 C CA . GLY A 1 178 ? 12.489 15.715 -7.820 1.00 72.19 178 GLY A CA 1
ATOM 1366 C C . GLY A 1 178 ? 13.063 14.354 -8.227 1.00 72.19 178 GLY A C 1
ATOM 1367 O O . GLY A 1 178 ? 13.216 14.057 -9.413 1.00 72.19 178 GLY A O 1
ATOM 1368 N N . LEU A 1 179 ? 13.371 13.511 -7.237 1.00 88.50 179 LEU A N 1
ATOM 1369 C CA . LEU A 1 179 ? 13.883 12.168 -7.502 1.00 88.50 179 LEU A CA 1
ATOM 1370 C C . LEU A 1 179 ? 12.813 11.311 -8.193 1.00 88.50 179 LEU A C 1
ATOM 1372 O O . LEU A 1 179 ? 11.640 11.321 -7.808 1.00 88.50 179 LEU A O 1
ATOM 1376 N N . LEU A 1 180 ? 13.235 10.548 -9.198 1.00 91.88 180 LEU A N 1
ATOM 1377 C CA . LEU A 1 180 ? 12.393 9.619 -9.943 1.00 91.88 180 LEU A CA 1
ATOM 1378 C C . LEU A 1 180 ? 12.929 8.200 -9.775 1.00 91.88 180 LEU A C 1
ATOM 1380 O O . LEU A 1 180 ? 14.132 7.970 -9.892 1.00 91.88 180 LEU A O 1
ATOM 1384 N N . LEU A 1 181 ? 12.029 7.243 -9.564 1.00 93.62 181 LEU A N 1
ATOM 1385 C CA . LEU A 1 181 ? 12.314 5.839 -9.826 1.00 93.62 181 LEU A CA 1
ATOM 1386 C C . LEU A 1 181 ? 11.928 5.542 -11.276 1.00 93.62 181 LEU A C 1
ATOM 1388 O O . LEU A 1 181 ? 10.751 5.625 -11.636 1.00 93.62 181 LEU A O 1
ATOM 1392 N N . SER A 1 182 ? 12.911 5.195 -12.104 1.00 94.75 182 SER A N 1
ATOM 1393 C CA . SER A 1 182 ? 12.685 4.768 -13.486 1.00 94.75 182 SER A CA 1
ATOM 1394 C C . SER A 1 182 ? 12.696 3.250 -13.583 1.00 94.75 182 SER A C 1
ATOM 1396 O O . SER A 1 182 ? 13.487 2.604 -12.915 1.00 94.75 182 SER A O 1
ATOM 1398 N N . ALA A 1 183 ? 11.879 2.677 -14.456 1.00 94.62 183 ALA A N 1
ATOM 1399 C CA . ALA A 1 183 ? 12.005 1.293 -14.886 1.00 94.62 183 ALA A CA 1
ATOM 1400 C C . ALA A 1 183 ? 12.253 1.252 -16.389 1.00 94.62 183 ALA A C 1
ATOM 1402 O O . ALA A 1 183 ? 11.762 2.096 -17.141 1.00 94.62 183 ALA A O 1
ATOM 1403 N N . SER A 1 184 ? 12.996 0.265 -16.869 1.00 94.94 184 SER A N 1
ATOM 1404 C CA . SER A 1 184 ? 13.235 0.077 -18.295 1.00 94.94 184 SER A CA 1
ATOM 1405 C C . SER A 1 184 ? 13.380 -1.384 -18.668 1.00 94.94 184 SER A C 1
ATOM 1407 O O . SER A 1 184 ? 14.003 -2.164 -17.951 1.00 94.94 184 SER A O 1
ATOM 1409 N N . TRP A 1 185 ? 12.842 -1.737 -19.828 1.00 93.4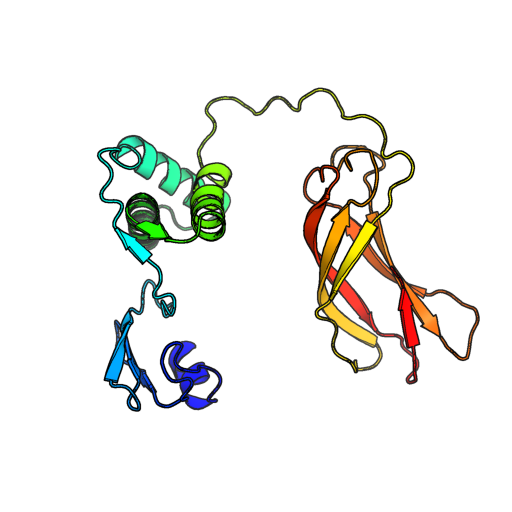4 185 TRP A N 1
ATOM 1410 C CA . TRP A 1 185 ? 13.021 -3.049 -20.422 1.00 93.44 185 TRP A CA 1
ATOM 1411 C C . TRP A 1 185 ? 14.361 -3.132 -21.142 1.00 93.44 185 TRP A C 1
ATOM 1413 O O . TRP A 1 185 ? 14.741 -2.236 -21.902 1.00 93.44 185 TRP A O 1
ATOM 1423 N N . LEU A 1 186 ? 15.046 -4.245 -20.918 1.00 90.12 186 LEU A N 1
ATOM 1424 C CA . LEU A 1 186 ? 16.195 -4.695 -21.677 1.00 90.12 186 LEU A CA 1
ATOM 1425 C C . LEU A 1 186 ? 15.808 -5.969 -22.412 1.00 90.12 186 LEU A C 1
ATOM 1427 O O . LEU A 1 186 ? 15.442 -6.975 -21.798 1.00 90.12 186 LEU A O 1
ATOM 1431 N N . SER A 1 187 ? 15.891 -5.906 -23.734 1.00 79.75 187 SER A N 1
ATOM 1432 C CA . SER A 1 187 ? 15.694 -7.075 -24.577 1.00 79.75 187 SER A CA 1
ATOM 1433 C C . SER A 1 187 ? 16.950 -7.939 -24.562 1.00 79.75 187 SER A C 1
ATOM 1435 O O . SER A 1 187 ? 18.071 -7.437 -24.589 1.00 79.75 187 SER A O 1
ATOM 1437 N N . THR A 1 188 ? 16.765 -9.255 -24.571 1.00 69.56 188 THR A N 1
ATOM 1438 C CA . THR A 1 188 ? 17.862 -10.212 -24.783 1.00 69.56 188 THR A CA 1
ATOM 1439 C C . THR A 1 188 ? 18.401 -10.173 -26.219 1.00 69.56 188 THR A C 1
ATOM 1441 O O . THR A 1 188 ? 19.544 -10.555 -26.451 1.00 69.56 188 THR A O 1
ATOM 1444 N N . ALA A 1 189 ? 17.606 -9.675 -27.176 1.00 66.88 189 ALA A N 1
ATOM 1445 C CA . ALA A 1 189 ? 17.941 -9.627 -28.600 1.00 66.88 189 ALA A CA 1
ATOM 1446 C C . ALA A 1 189 ? 18.428 -8.249 -29.089 1.00 66.88 189 ALA A C 1
ATOM 1448 O O . ALA A 1 189 ? 18.972 -8.149 -30.186 1.00 66.88 189 ALA A O 1
ATOM 1449 N N . ALA A 1 190 ? 18.223 -7.183 -28.310 1.00 60.03 190 ALA A N 1
ATOM 1450 C CA . ALA A 1 190 ? 18.562 -5.820 -28.708 1.00 60.03 190 ALA A CA 1
ATOM 1451 C C . ALA A 1 190 ? 19.186 -5.040 -27.549 1.00 60.03 190 ALA A C 1
ATOM 1453 O O . ALA A 1 190 ? 18.662 -5.028 -26.439 1.00 60.03 190 ALA A O 1
ATOM 1454 N N . THR A 1 191 ? 20.261 -4.306 -27.833 1.00 64.00 191 THR A N 1
ATOM 1455 C CA . THR A 1 191 ? 20.974 -3.446 -26.871 1.00 64.00 191 THR A CA 1
ATOM 1456 C C . THR A 1 191 ? 20.191 -2.183 -26.480 1.00 64.00 191 THR A C 1
ATOM 1458 O O . THR A 1 191 ? 20.685 -1.354 -25.717 1.00 64.00 191 THR A O 1
ATOM 1461 N N . SER A 1 192 ? 18.985 -1.985 -27.018 1.00 68.31 192 SER A N 1
ATOM 1462 C CA . SER A 1 192 ? 18.175 -0.789 -26.787 1.00 68.31 192 SER A CA 1
ATOM 1463 C C . SER A 1 192 ? 17.391 -0.883 -25.476 1.00 68.31 192 SER A C 1
ATOM 1465 O O . SER A 1 192 ? 16.564 -1.779 -25.301 1.00 68.31 192 SER A O 1
ATOM 1467 N N . LYS A 1 193 ? 17.618 0.087 -24.584 1.00 81.00 193 LYS A N 1
ATOM 1468 C CA . LYS A 1 193 ? 16.833 0.322 -23.365 1.00 81.00 193 LYS A CA 1
ATOM 1469 C C . LYS A 1 193 ? 15.534 1.042 -23.735 1.00 81.00 193 LYS A C 1
ATOM 1471 O O . LYS A 1 193 ? 15.583 2.091 -24.370 1.00 81.00 193 LYS A O 1
ATOM 1476 N N . MET A 1 194 ? 14.389 0.502 -23.323 1.00 85.31 194 MET A N 1
ATOM 1477 C CA . MET A 1 194 ? 13.087 1.159 -23.480 1.00 85.31 194 MET A CA 1
ATOM 1478 C C . MET A 1 194 ? 12.528 1.520 -22.107 1.00 85.31 194 MET A C 1
ATOM 1480 O O . MET A 1 194 ? 12.333 0.627 -21.282 1.00 85.31 194 MET A O 1
ATOM 1484 N N . THR A 1 195 ? 12.251 2.801 -21.855 1.00 90.19 195 THR A N 1
ATOM 1485 C CA . THR A 1 195 ? 11.629 3.239 -20.597 1.00 90.19 195 THR A CA 1
ATOM 1486 C C . THR A 1 195 ? 10.250 2.604 -20.446 1.00 90.19 195 THR A C 1
ATOM 1488 O O . THR A 1 195 ? 9.405 2.703 -21.332 1.00 90.19 195 THR A O 1
ATOM 1491 N N . ALA A 1 196 ? 10.042 1.926 -19.322 1.00 90.88 196 ALA A N 1
ATOM 1492 C CA . ALA A 1 196 ? 8.814 1.218 -18.994 1.00 90.88 196 ALA A CA 1
ATOM 1493 C C . ALA A 1 196 ? 7.877 2.073 -18.132 1.00 90.88 196 ALA A C 1
ATOM 1495 O O . ALA A 1 196 ? 6.665 2.028 -18.332 1.00 90.88 196 ALA A O 1
ATOM 1496 N N . ALA A 1 197 ? 8.439 2.825 -17.178 1.00 93.50 197 ALA A N 1
ATOM 1497 C CA . ALA A 1 197 ? 7.724 3.766 -16.317 1.00 93.50 197 ALA A CA 1
ATOM 1498 C C . ALA A 1 197 ? 8.697 4.709 -15.598 1.00 93.50 197 ALA A C 1
ATOM 1500 O O . ALA A 1 197 ? 9.865 4.371 -15.409 1.00 93.50 197 ALA A O 1
ATOM 1501 N N . GLU A 1 198 ? 8.183 5.844 -15.134 1.00 93.88 198 GLU A N 1
ATOM 1502 C CA . GLU A 1 198 ? 8.864 6.764 -14.222 1.00 93.88 198 GLU A CA 1
ATOM 1503 C C . GLU A 1 198 ? 7.867 7.215 -13.155 1.00 93.88 198 GLU A C 1
ATOM 1505 O O . GLU A 1 198 ? 6.719 7.538 -13.471 1.00 93.88 198 GLU A O 1
ATOM 1510 N N . VAL A 1 199 ? 8.280 7.200 -11.888 1.00 92.44 199 VAL A N 1
ATOM 1511 C CA . VAL A 1 199 ? 7.424 7.562 -10.752 1.00 92.44 199 VAL A CA 1
ATOM 1512 C C . VAL A 1 199 ? 8.175 8.501 -9.820 1.00 92.44 199 VAL A C 1
ATOM 1514 O O . VAL A 1 199 ? 9.323 8.243 -9.461 1.00 92.44 199 VAL A O 1
ATOM 1517 N N . ARG A 1 200 ? 7.512 9.590 -9.416 1.00 91.19 200 ARG A N 1
ATOM 1518 C CA . ARG A 1 200 ? 8.002 10.499 -8.373 1.00 91.19 200 ARG A CA 1
ATOM 1519 C C . ARG A 1 200 ? 7.716 9.926 -6.994 1.00 91.19 200 ARG A C 1
ATOM 1521 O O . ARG A 1 200 ? 6.672 9.314 -6.774 1.00 91.19 200 ARG A O 1
ATOM 1528 N N . PHE A 1 201 ? 8.612 10.190 -6.054 1.00 89.56 201 PHE A N 1
ATOM 1529 C CA . PHE A 1 201 ? 8.358 9.888 -4.651 1.00 89.56 201 PHE A CA 1
ATOM 1530 C C . PHE A 1 201 ? 7.280 10.831 -4.100 1.00 89.56 201 PHE A C 1
ATOM 1532 O O . PHE A 1 201 ? 7.389 12.040 -4.301 1.00 89.56 201 PHE A O 1
ATOM 1539 N N . PRO A 1 202 ? 6.242 10.311 -3.423 1.00 87.38 202 PRO A N 1
ATOM 1540 C CA . PRO A 1 202 ? 5.161 11.141 -2.891 1.00 87.38 202 PRO A CA 1
ATOM 1541 C C . PRO A 1 202 ? 5.541 11.857 -1.587 1.00 87.38 202 PRO A C 1
ATOM 1543 O O . PRO A 1 202 ? 4.837 12.772 -1.175 1.00 87.38 202 PRO A O 1
ATOM 1546 N N . ILE A 1 203 ? 6.617 11.414 -0.931 1.00 85.19 203 ILE A N 1
ATOM 1547 C CA . ILE A 1 203 ? 7.119 11.931 0.344 1.00 85.19 203 ILE A CA 1
ATOM 1548 C C . ILE A 1 203 ? 8.646 11.836 0.382 1.00 85.19 203 ILE A C 1
ATOM 1550 O O . ILE A 1 203 ? 9.250 11.095 -0.399 1.00 85.19 203 ILE A O 1
ATOM 1554 N N . ASP A 1 204 ? 9.258 12.536 1.335 1.00 86.44 204 ASP A N 1
ATOM 1555 C CA . ASP A 1 204 ? 10.685 12.406 1.611 1.00 86.44 204 ASP A CA 1
ATOM 1556 C C . ASP A 1 204 ? 10.991 11.036 2.254 1.00 86.44 204 ASP A C 1
ATOM 1558 O O . ASP A 1 204 ? 10.263 10.558 3.132 1.00 86.44 204 ASP A O 1
ATOM 1562 N N . ILE A 1 205 ? 12.081 10.390 1.830 1.00 88.69 205 ILE A N 1
ATOM 1563 C CA . ILE A 1 205 ? 12.466 9.040 2.270 1.00 88.69 205 ILE A CA 1
ATOM 1564 C C . ILE A 1 205 ? 13.802 9.098 3.008 1.00 88.69 205 ILE A C 1
ATOM 1566 O O . ILE A 1 205 ? 14.859 9.237 2.395 1.00 88.69 205 ILE A O 1
ATOM 1570 N N . ALA A 1 206 ? 13.766 8.962 4.332 1.00 86.94 206 ALA A N 1
ATOM 1571 C CA . ALA A 1 206 ? 14.970 8.901 5.158 1.00 86.94 206 ALA A CA 1
ATOM 1572 C C . ALA A 1 206 ? 15.854 7.675 4.824 1.00 86.94 206 ALA A C 1
ATOM 1574 O O . ALA A 1 206 ? 15.328 6.668 4.337 1.00 86.94 206 ALA A O 1
ATOM 1575 N N . PRO A 1 207 ? 17.168 7.719 5.115 1.00 90.31 207 PRO A N 1
ATOM 1576 C CA . PRO A 1 207 ? 18.040 6.544 5.062 1.00 90.31 207 PRO A CA 1
ATOM 1577 C C . PRO A 1 207 ? 17.446 5.354 5.823 1.00 90.31 207 PRO A C 1
ATOM 1579 O O . PRO A 1 207 ? 16.914 5.510 6.921 1.00 90.31 207 PRO A O 1
ATOM 1582 N N . GLY A 1 208 ? 17.495 4.163 5.230 1.00 89.75 208 GLY A N 1
ATOM 1583 C CA . GLY A 1 208 ? 16.934 2.935 5.796 1.00 89.75 208 GLY A CA 1
ATOM 1584 C C . GLY A 1 208 ? 15.407 2.820 5.723 1.00 89.75 208 GLY A C 1
ATOM 1585 O O . GLY A 1 208 ? 14.879 1.734 5.958 1.00 89.75 208 GLY A O 1
ATOM 1586 N N . ARG A 1 209 ? 14.678 3.886 5.359 1.00 89.31 209 ARG A N 1
ATOM 1587 C CA . ARG A 1 209 ? 13.217 3.837 5.231 1.00 89.31 209 ARG A CA 1
ATOM 1588 C C . ARG A 1 209 ? 12.811 3.077 3.970 1.00 89.31 209 ARG A C 1
ATOM 1590 O O . ARG A 1 209 ? 13.344 3.305 2.881 1.00 89.31 209 ARG A O 1
ATOM 1597 N N . THR A 1 210 ? 11.816 2.208 4.121 1.00 91.19 210 THR A N 1
ATOM 1598 C CA . THR A 1 210 ? 11.186 1.473 3.021 1.00 91.19 210 THR A CA 1
ATOM 1599 C C . THR A 1 210 ? 9.883 2.147 2.591 1.00 91.19 210 THR A C 1
ATOM 1601 O O . THR A 1 210 ? 9.101 2.589 3.431 1.00 91.19 210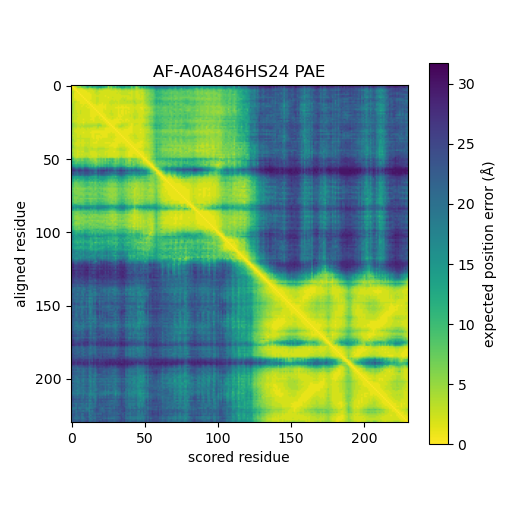 THR A O 1
ATOM 1604 N N . ILE A 1 211 ? 9.620 2.184 1.284 1.00 93.31 211 ILE A N 1
ATOM 1605 C CA . ILE A 1 211 ? 8.361 2.658 0.695 1.00 93.31 211 ILE A CA 1
ATOM 1606 C C . ILE A 1 211 ? 7.857 1.674 -0.365 1.00 93.31 211 ILE A C 1
ATOM 1608 O O . ILE A 1 211 ? 8.648 1.037 -1.060 1.00 93.31 211 ILE A O 1
ATOM 1612 N N . SER A 1 212 ? 6.532 1.554 -0.491 1.00 94.56 212 SER A N 1
ATOM 1613 C CA . SER A 1 212 ? 5.883 0.849 -1.603 1.00 94.56 212 SER A CA 1
ATOM 1614 C C . SER A 1 212 ? 5.375 1.862 -2.628 1.00 94.56 212 SER A C 1
ATOM 1616 O O . SER A 1 212 ? 4.522 2.685 -2.305 1.00 94.56 212 SER A O 1
ATOM 1618 N N . LEU A 1 213 ? 5.899 1.806 -3.853 1.00 93.00 213 LEU A N 1
ATOM 1619 C CA . LEU A 1 213 ? 5.537 2.702 -4.951 1.00 93.00 213 LEU A CA 1
ATOM 1620 C C . LEU A 1 213 ? 4.726 1.961 -6.026 1.00 93.00 213 LEU A C 1
ATOM 1622 O O . LEU A 1 213 ? 5.192 0.929 -6.519 1.00 93.00 213 LEU A O 1
ATOM 1626 N N . PRO A 1 214 ? 3.556 2.478 -6.438 1.00 93.00 214 PRO A N 1
ATOM 1627 C CA . PRO A 1 214 ? 2.820 1.940 -7.576 1.00 93.00 214 PRO A CA 1
ATOM 1628 C C . PRO A 1 214 ? 3.501 2.348 -8.891 1.00 93.00 214 PRO A C 1
ATOM 1630 O O . PRO A 1 214 ? 3.547 3.529 -9.231 1.00 93.00 214 PRO A O 1
ATOM 1633 N N . MET A 1 215 ? 4.029 1.380 -9.646 1.00 94.31 215 MET A N 1
ATOM 1634 C CA . MET A 1 215 ? 4.673 1.621 -10.942 1.00 94.31 215 MET A CA 1
ATOM 1635 C C . MET A 1 215 ? 3.754 1.262 -12.121 1.00 94.31 215 MET A C 1
ATOM 1637 O O . MET A 1 215 ? 3.430 0.083 -12.296 1.00 94.31 215 MET A O 1
ATOM 1641 N N . PRO A 1 216 ? 3.363 2.236 -12.970 1.00 93.88 216 PRO A N 1
ATOM 1642 C CA . PRO A 1 216 ? 2.532 2.001 -14.150 1.00 93.88 216 PRO A CA 1
ATOM 1643 C C . PRO A 1 216 ? 3.378 1.508 -15.336 1.00 93.88 216 PRO A C 1
ATOM 1645 O O . PRO A 1 216 ? 3.744 2.283 -16.218 1.00 93.88 216 PRO A O 1
ATOM 1648 N N . ILE A 1 217 ? 3.700 0.218 -15.352 1.00 95.19 217 ILE A N 1
ATOM 1649 C CA . ILE A 1 217 ? 4.572 -0.430 -16.339 1.00 95.19 217 ILE A CA 1
ATOM 1650 C C . ILE A 1 217 ? 3.829 -0.687 -17.658 1.00 95.19 217 ILE A C 1
ATOM 1652 O O . ILE A 1 217 ? 2.719 -1.222 -17.668 1.00 95.19 217 ILE A O 1
ATOM 1656 N N . ILE A 1 218 ? 4.474 -0.357 -18.780 1.00 95.00 218 ILE A N 1
ATOM 1657 C CA . ILE A 1 218 ? 4.024 -0.711 -20.136 1.00 95.00 218 ILE A CA 1
ATOM 1658 C C . ILE A 1 218 ? 4.878 -1.872 -20.656 1.00 95.00 218 ILE A C 1
ATOM 1660 O O . ILE A 1 218 ? 6.101 -1.751 -20.717 1.00 95.00 218 ILE A O 1
ATOM 1664 N N . ALA A 1 219 ? 4.255 -2.992 -21.025 1.00 94.31 219 ALA A N 1
ATOM 1665 C CA . ALA A 1 219 ? 4.942 -4.158 -21.574 1.00 94.31 219 ALA A CA 1
ATOM 1666 C C . ALA A 1 219 ? 5.501 -3.885 -22.990 1.00 94.31 219 ALA A C 1
ATOM 1668 O O . ALA A 1 219 ? 4.905 -3.112 -23.747 1.00 94.31 219 ALA A O 1
ATOM 1669 N N . PRO A 1 220 ? 6.609 -4.533 -23.399 1.00 93.38 220 PRO A N 1
ATOM 1670 C CA . PRO A 1 220 ? 7.148 -4.402 -24.752 1.00 93.38 220 PRO A CA 1
ATOM 1671 C C . PRO A 1 220 ? 6.144 -4.789 -25.842 1.00 93.38 220 PRO A C 1
ATOM 1673 O O . PRO A 1 220 ? 5.298 -5.657 -25.636 1.00 93.38 220 PRO A O 1
ATOM 1676 N N . GLN A 1 221 ? 6.276 -4.166 -27.019 1.00 91.62 221 GLN A N 1
ATOM 1677 C CA . GLN A 1 221 ? 5.473 -4.467 -28.219 1.00 91.62 221 GLN A CA 1
ATOM 1678 C C . GLN A 1 221 ? 5.949 -5.724 -28.966 1.00 91.62 221 GLN A C 1
ATOM 1680 O O . GLN A 1 221 ? 5.252 -6.236 -29.835 1.00 91.62 221 GLN A O 1
ATOM 1685 N N . MET A 1 222 ? 7.137 -6.235 -28.634 1.00 89.88 222 MET A N 1
ATOM 1686 C CA . MET A 1 222 ? 7.663 -7.474 -29.201 1.00 89.88 222 MET A CA 1
ATOM 1687 C C . MET A 1 222 ? 7.575 -8.599 -28.166 1.00 89.88 222 MET A C 1
ATOM 1689 O O . MET A 1 222 ? 8.088 -8.423 -27.054 1.00 89.88 222 MET A O 1
ATOM 1693 N N . PRO A 1 223 ? 6.978 -9.755 -28.509 1.00 91.62 223 PRO A N 1
ATOM 1694 C CA . PRO A 1 223 ? 6.968 -10.911 -27.622 1.00 91.62 223 PRO A CA 1
ATOM 1695 C C . PRO A 1 223 ? 8.391 -11.439 -27.405 1.00 91.62 223 PRO A C 1
ATOM 1697 O O . PRO A 1 223 ? 9.251 -11.318 -28.277 1.00 91.62 223 PRO A O 1
ATOM 1700 N N . GLY A 1 224 ? 8.637 -12.041 -26.243 1.00 90.69 224 GLY A N 1
ATOM 1701 C CA . GLY A 1 224 ? 9.923 -12.653 -25.909 1.00 90.69 224 GLY A CA 1
ATOM 1702 C C . GLY A 1 224 ? 10.327 -12.438 -24.455 1.00 90.69 224 GLY A C 1
ATOM 1703 O O . GLY A 1 224 ? 9.589 -11.847 -23.669 1.00 90.69 224 GLY A O 1
ATOM 1704 N N . ALA A 1 225 ? 11.515 -12.929 -24.107 1.00 91.19 225 ALA A N 1
ATOM 1705 C CA . ALA A 1 225 ? 12.099 -12.729 -22.789 1.00 91.19 225 ALA A CA 1
ATOM 1706 C C . ALA A 1 225 ? 12.734 -11.333 -22.690 1.00 91.19 225 ALA A C 1
ATOM 1708 O O . ALA A 1 225 ? 13.670 -11.008 -23.431 1.00 91.19 225 ALA A O 1
ATOM 1709 N N . HIS A 1 226 ? 12.243 -10.538 -21.739 1.00 91.06 226 HIS A N 1
ATOM 1710 C CA . HIS A 1 226 ? 12.740 -9.199 -21.426 1.00 91.06 226 HIS A CA 1
ATOM 1711 C C . HIS A 1 226 ? 13.097 -9.111 -19.945 1.00 91.06 226 HIS A C 1
ATOM 1713 O O . HIS A 1 226 ? 12.402 -9.668 -19.099 1.00 91.06 226 HIS A O 1
ATOM 1719 N N . GLN A 1 227 ? 14.162 -8.380 -19.626 1.00 92.38 227 GLN A N 1
ATOM 1720 C CA . GLN A 1 227 ? 14.527 -8.055 -18.251 1.00 92.38 227 GLN A CA 1
ATOM 1721 C C . GLN A 1 227 ? 14.044 -6.641 -17.925 1.00 92.38 227 GLN A C 1
ATOM 1723 O O . GLN A 1 227 ? 14.387 -5.700 -18.638 1.00 92.38 227 GLN A O 1
ATOM 1728 N N . LEU A 1 228 ? 13.296 -6.468 -16.836 1.00 92.62 228 LEU A N 1
ATOM 1729 C CA . LEU A 1 228 ? 13.028 -5.138 -16.290 1.00 92.62 228 LEU A CA 1
ATOM 1730 C C . LEU A 1 228 ? 14.186 -4.722 -15.376 1.00 92.62 228 LEU A C 1
ATOM 1732 O O . LEU A 1 228 ? 14.583 -5.487 -14.497 1.00 92.62 228 LEU A O 1
ATOM 1736 N N . ARG A 1 229 ? 14.722 -3.515 -15.569 1.00 93.06 229 ARG A N 1
ATOM 1737 C CA . ARG A 1 229 ? 15.686 -2.886 -14.657 1.00 93.06 229 ARG A CA 1
ATOM 1738 C C . ARG A 1 229 ? 15.115 -1.609 -14.069 1.00 93.06 229 ARG A C 1
ATOM 1740 O O . ARG A 1 229 ? 14.504 -0.833 -14.801 1.00 93.06 229 ARG A O 1
ATOM 1747 N N . LEU A 1 230 ? 15.347 -1.430 -12.774 1.00 91.25 230 LEU A N 1
ATOM 1748 C CA . LEU A 1 230 ? 15.108 -0.199 -12.028 1.00 91.25 230 LEU A CA 1
ATOM 1749 C C . LEU A 1 230 ? 16.396 0.632 -11.995 1.00 91.25 230 LEU A C 1
ATOM 1751 O O . LEU A 1 230 ? 17.471 -0.005 -11.895 1.00 91.25 230 LEU A O 1
#

Secondary structure (DSSP, 8-state):
---HHHHHHHTT----TTT----EEE-SSEEEETTT--EEEEETTEE-----EEE--SS---S-HHHHHHHHHHHHHHTT---STHHHHHHHHHHHHHHHEEESSHHHHHHHHHHHHHHS--SS-----SPPPP--S--EEEEEE---S---TT-EEEEEEEEEE-SSSPBPSSSTT--EEEEEEEESS---EEEEEEEE-SS-B-TT-EEEEEEEEEPPSS-S-EEEE-